Protein AF-A0A8H8A4B3-F1 (afdb_monomer_lite)

Sequence (207 aa):
MPDWKEGKRLGVASAYFEEIFDTYIKMKKINNIKNISSQLTIPIFKGNNQNPFAREPYSPGPRVFIGVGVGIAPFRAFVQNRLQNLSCFEEVWVIQGCRNIELDEIYQGEWGLFNTSKNRIVVESRSGKREYVQDEVKRKGKLIWEVINNKNGRIYVCGIGTSLIKSFDDCLIEIAMKWGGYSYKDAVKKWKEFENPLIFKYIKEVW

pLDDT: mean 87.05, std 10.18, range [53.53, 98.12]

Foldseek 3Di:
DDDPVPDDDDDPVVVVVVVLVVVLVVCVVVDVPPCSVVVDDDDDDDPPCPALLSPDPDFDAAEEEEAEQCQCVVVLVVLVVQVVDVVCLQRAAYEYEDADCVPGPPPPPVCPPQPDPNHYDYAHCHDDPRDDSLVVCLVCLLVVVVQLPPQRRAYEYTEEDPVVVVSNLVSQLVSCCVNVVDDSVVSNVVVVVCPPSVNVHYHYDYD

Structure (mmCIF, N/CA/C/O backbone):
data_AF-A0A8H8A4B3-F1
#
_entry.id   AF-A0A8H8A4B3-F1
#
loop_
_atom_site.group_PDB
_atom_site.id
_atom_site.type_symbol
_atom_site.label_atom_id
_atom_site.label_alt_id
_atom_site.label_comp_id
_atom_site.label_asym_id
_atom_site.label_entity_id
_atom_site.label_seq_id
_atom_site.pdbx_PDB_ins_code
_atom_site.Cartn_x
_atom_site.Cartn_y
_atom_site.Cartn_z
_atom_site.occupancy
_atom_site.B_iso_or_equiv
_atom_site.auth_seq_id
_atom_site.auth_comp_id
_atom_site.auth_asym_id
_atom_site.auth_atom_id
_atom_site.pdbx_PDB_model_num
ATOM 1 N N . MET A 1 1 ? -1.005 -0.369 -37.881 1.00 54.25 1 MET A N 1
ATOM 2 C CA . MET A 1 1 ? -1.726 -0.836 -36.674 1.00 54.25 1 MET A CA 1
ATOM 3 C C . MET A 1 1 ? -2.840 -1.760 -37.139 1.00 54.25 1 MET A C 1
ATOM 5 O O . MET A 1 1 ? -3.470 -1.399 -38.126 1.00 54.25 1 MET A O 1
ATOM 9 N N . PRO A 1 2 ? -3.043 -2.938 -36.525 1.00 56.75 2 PRO A N 1
ATOM 10 C CA . PRO A 1 2 ? -4.150 -3.818 -36.897 1.00 56.75 2 PRO A CA 1
ATOM 11 C C . PRO A 1 2 ? -5.505 -3.125 -36.663 1.00 56.75 2 PRO A C 1
ATOM 13 O O . PRO A 1 2 ? -5.597 -2.210 -35.840 1.00 56.75 2 PRO A O 1
ATOM 16 N N . ASP A 1 3 ? -6.522 -3.547 -37.417 1.00 60.28 3 ASP A N 1
ATOM 17 C CA . ASP A 1 3 ? -7.896 -3.028 -37.376 1.00 60.28 3 ASP A CA 1
ATOM 18 C C . ASP A 1 3 ? -8.461 -3.036 -35.940 1.00 60.28 3 ASP A C 1
ATOM 20 O O . ASP A 1 3 ? -8.264 -3.987 -35.182 1.00 60.28 3 ASP A O 1
ATOM 24 N N . TRP A 1 4 ? -9.183 -1.974 -35.568 1.00 66.69 4 TRP A N 1
ATOM 25 C CA . TRP A 1 4 ? -9.872 -1.849 -34.281 1.00 66.69 4 TRP A CA 1
ATOM 26 C C . TRP A 1 4 ? -10.987 -2.884 -34.094 1.00 66.69 4 TRP A C 1
ATOM 28 O O . TRP A 1 4 ? -11.427 -3.085 -32.963 1.00 66.69 4 TRP A O 1
ATOM 38 N N . LYS A 1 5 ? -11.446 -3.518 -35.179 1.00 67.12 5 LYS A N 1
ATOM 39 C CA . LYS A 1 5 ? -12.495 -4.542 -35.146 1.00 67.12 5 LYS A CA 1
ATOM 40 C C . LYS A 1 5 ? -11.991 -5.944 -34.807 1.00 67.12 5 LYS A C 1
ATOM 42 O O . LYS A 1 5 ? -12.740 -6.707 -34.209 1.00 67.12 5 LYS A O 1
ATOM 47 N N . GLU A 1 6 ? -10.747 -6.282 -35.150 1.00 73.94 6 GLU A N 1
ATOM 48 C CA . GLU A 1 6 ? -10.250 -7.671 -35.067 1.00 73.94 6 GLU A CA 1
ATOM 49 C C . GLU A 1 6 ? -8.858 -7.804 -34.417 1.00 73.94 6 GLU A C 1
ATOM 51 O O . GLU A 1 6 ? -8.369 -8.910 -34.192 1.00 73.94 6 GLU A O 1
ATOM 56 N N . GLY A 1 7 ? -8.203 -6.688 -34.077 1.00 69.69 7 GLY A N 1
ATOM 57 C CA . GLY A 1 7 ? -6.855 -6.664 -33.511 1.00 69.69 7 GLY A CA 1
ATOM 58 C C . GLY A 1 7 ? -6.784 -6.434 -31.998 1.00 69.69 7 GLY A C 1
ATOM 59 O O . GLY A 1 7 ? -7.669 -5.853 -31.372 1.00 69.69 7 GLY A O 1
ATOM 60 N N . LYS A 1 8 ? -5.648 -6.813 -31.395 1.00 77.19 8 LYS A N 1
ATOM 61 C CA . LYS A 1 8 ? -5.267 -6.336 -30.056 1.00 77.19 8 LYS A CA 1
ATOM 62 C C . LYS A 1 8 ? -4.811 -4.879 -30.156 1.00 77.19 8 LYS A C 1
ATOM 64 O O . LYS A 1 8 ? -3.861 -4.578 -30.877 1.00 77.19 8 LYS A O 1
ATOM 6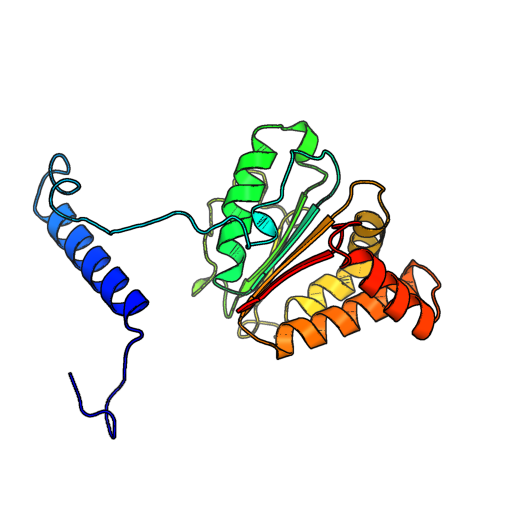9 N N . ARG A 1 9 ? -5.460 -3.982 -29.411 1.00 81.69 9 ARG A N 1
ATOM 70 C CA . ARG A 1 9 ? -5.059 -2.574 -29.302 1.00 81.69 9 ARG A CA 1
ATOM 71 C C . ARG A 1 9 ? -4.235 -2.363 -28.038 1.00 81.69 9 ARG A C 1
ATOM 73 O O . ARG A 1 9 ? -4.699 -2.662 -26.943 1.00 81.69 9 ARG A O 1
ATOM 80 N N . LEU A 1 10 ? -3.025 -1.839 -28.196 1.00 86.62 10 LEU A N 1
ATOM 81 C CA . LEU A 1 10 ? -2.170 -1.486 -27.067 1.00 86.62 10 LEU A CA 1
ATOM 82 C C . LEU A 1 10 ? -2.555 -0.109 -26.506 1.00 86.62 10 LEU A C 1
ATOM 84 O O . LEU A 1 10 ? -3.071 0.748 -27.230 1.00 86.62 10 LEU A O 1
ATOM 88 N N . GLY A 1 11 ? -2.281 0.112 -25.220 1.00 90.38 11 GLY A N 1
ATOM 89 C CA . GLY A 1 11 ? -2.348 1.448 -24.631 1.00 90.38 11 GLY A CA 1
ATOM 90 C C . GLY A 1 11 ? -1.271 2.350 -25.235 1.00 90.38 11 GLY A C 1
ATOM 91 O O . GLY A 1 11 ? -0.138 1.914 -25.410 1.00 90.38 11 GLY A O 1
ATOM 92 N N . VAL A 1 12 ? -1.615 3.604 -25.548 1.00 92.25 12 VAL A N 1
ATOM 93 C CA . VAL A 1 12 ? -0.709 4.533 -26.253 1.00 92.25 12 VAL A CA 1
ATOM 94 C C . VAL A 1 12 ? 0.589 4.745 -25.470 1.00 92.25 12 VAL A C 1
ATOM 96 O O . VAL A 1 12 ? 1.671 4.487 -25.985 1.00 92.25 12 VAL A O 1
ATOM 99 N N . ALA A 1 13 ? 0.482 5.159 -24.205 1.00 93.56 13 ALA A N 1
ATOM 100 C CA . ALA A 1 13 ? 1.651 5.435 -23.373 1.00 93.56 13 ALA A CA 1
ATOM 101 C C . ALA A 1 13 ? 2.409 4.157 -22.983 1.00 93.56 13 ALA A C 1
ATOM 103 O O . ALA A 1 13 ? 3.632 4.129 -23.045 1.00 93.56 13 ALA A O 1
ATOM 104 N N . SER A 1 14 ? 1.701 3.087 -22.609 1.00 92.62 14 SER A N 1
ATOM 105 C CA . SER A 1 14 ? 2.339 1.831 -22.199 1.00 92.62 14 SER A CA 1
ATOM 106 C C . SER A 1 14 ? 3.118 1.179 -23.343 1.00 92.62 14 SER A C 1
ATOM 108 O O . SER A 1 14 ? 4.237 0.738 -23.116 1.00 92.62 14 SER A O 1
ATOM 110 N N . ALA A 1 15 ? 2.569 1.174 -24.564 1.00 92.94 15 ALA A N 1
ATOM 111 C CA . ALA A 1 15 ? 3.265 0.653 -25.740 1.00 92.94 15 ALA A CA 1
ATOM 112 C C . ALA A 1 15 ? 4.490 1.498 -26.096 1.00 92.94 15 ALA A C 1
ATOM 114 O O . ALA A 1 15 ? 5.545 0.952 -26.390 1.00 92.94 15 ALA A O 1
ATOM 115 N N . TYR A 1 16 ? 4.364 2.827 -26.014 1.00 93.69 16 TYR A N 1
ATOM 116 C CA . TYR A 1 16 ? 5.491 3.735 -26.217 1.00 93.69 16 TYR A CA 1
ATOM 117 C C . TYR A 1 16 ? 6.629 3.465 -25.218 1.00 93.69 16 TYR A C 1
ATOM 119 O O . TYR A 1 16 ? 7.793 3.383 -25.606 1.00 93.69 16 TYR A O 1
ATOM 127 N N . PHE A 1 17 ? 6.309 3.267 -23.934 1.00 94.75 17 PHE A N 1
ATOM 128 C CA . PHE A 1 17 ? 7.315 2.920 -22.926 1.00 94.75 17 PHE A CA 1
ATOM 129 C C . PHE A 1 17 ? 7.940 1.539 -23.148 1.00 94.75 17 PHE A C 1
ATOM 131 O O . PHE A 1 17 ? 9.145 1.390 -22.951 1.00 94.75 17 PHE A O 1
ATOM 138 N N . GLU A 1 18 ? 7.151 0.551 -23.567 1.00 93.62 18 GLU A N 1
ATOM 139 C CA . GLU A 1 18 ? 7.638 -0.788 -23.914 1.00 93.62 18 GLU A CA 1
ATOM 140 C C . GLU A 1 18 ? 8.612 -0.736 -25.104 1.00 93.62 18 GLU A C 1
ATOM 142 O O . GLU A 1 18 ? 9.705 -1.293 -25.033 1.00 93.62 18 GLU A O 1
ATOM 147 N N . GLU A 1 19 ? 8.291 0.035 -26.145 1.00 91.94 19 GLU A N 1
ATOM 148 C CA . GLU A 1 19 ? 9.158 0.228 -27.312 1.00 91.94 19 GLU A CA 1
ATOM 149 C C . GLU A 1 19 ? 10.489 0.913 -26.953 1.00 91.94 19 GLU A C 1
ATOM 151 O O . GLU A 1 19 ? 11.563 0.483 -27.396 1.00 91.94 19 GLU A O 1
ATOM 156 N N . ILE A 1 20 ? 10.448 1.953 -26.111 1.00 91.75 20 ILE A N 1
ATOM 157 C CA . ILE A 1 20 ? 11.665 2.603 -25.602 1.00 91.75 20 ILE A CA 1
ATOM 158 C C . ILE A 1 20 ? 12.507 1.612 -24.795 1.00 91.75 20 ILE A C 1
ATOM 160 O O . ILE A 1 20 ? 13.729 1.563 -24.963 1.00 91.75 20 ILE A O 1
ATOM 164 N N . PHE A 1 21 ? 11.876 0.821 -23.925 1.00 91.69 21 PHE A N 1
ATOM 165 C CA . PHE A 1 21 ? 12.564 -0.178 -23.112 1.00 91.69 21 PHE A CA 1
ATOM 166 C C . PHE A 1 21 ? 13.247 -1.242 -23.979 1.00 91.69 21 PHE A C 1
ATOM 168 O O . PHE A 1 21 ? 14.437 -1.510 -23.800 1.00 91.69 21 PHE A O 1
ATOM 175 N N . ASP A 1 22 ? 12.547 -1.793 -24.968 1.00 91.44 22 ASP A N 1
ATOM 176 C CA . ASP A 1 22 ? 13.109 -2.777 -25.895 1.00 91.44 22 ASP A CA 1
ATOM 177 C C . ASP A 1 22 ? 14.291 -2.212 -26.683 1.00 91.44 22 ASP A C 1
ATOM 179 O O . ASP A 1 22 ? 15.311 -2.885 -26.874 1.00 91.44 22 ASP A O 1
ATOM 183 N N . THR A 1 23 ? 14.178 -0.956 -27.114 1.00 89.44 23 THR A N 1
ATOM 184 C CA . THR A 1 23 ? 15.258 -0.238 -27.796 1.00 89.44 23 THR A CA 1
ATOM 185 C C . THR A 1 23 ? 16.473 -0.096 -26.883 1.00 89.44 23 THR A C 1
ATOM 187 O O . THR A 1 23 ? 17.588 -0.447 -27.280 1.00 89.44 23 THR A O 1
ATOM 190 N N . TYR A 1 24 ? 16.264 0.318 -25.631 1.00 88.31 24 TYR A N 1
ATOM 191 C CA . TYR A 1 24 ? 17.318 0.411 -24.623 1.00 88.31 24 TYR A CA 1
ATOM 192 C C . TYR A 1 24 ? 18.019 -0.938 -24.391 1.00 88.31 24 TYR A C 1
ATOM 194 O O . TYR A 1 24 ? 19.251 -1.008 -24.402 1.00 88.31 24 TYR A O 1
ATOM 202 N N . ILE A 1 25 ? 17.261 -2.028 -24.224 1.00 88.88 25 ILE A N 1
ATOM 203 C CA . ILE A 1 25 ? 17.821 -3.367 -23.992 1.00 88.88 25 ILE A CA 1
ATOM 204 C C . ILE A 1 25 ? 18.644 -3.849 -25.192 1.00 88.88 25 ILE A C 1
ATOM 206 O O . ILE A 1 25 ? 19.734 -4.396 -25.002 1.00 88.88 25 ILE A O 1
ATOM 210 N N . LYS A 1 26 ? 18.170 -3.625 -26.425 1.00 87.88 26 LYS A N 1
ATOM 211 C CA . LYS A 1 26 ? 18.922 -3.950 -27.649 1.00 87.88 26 LYS A CA 1
ATOM 212 C C . LYS A 1 26 ? 20.231 -3.164 -27.718 1.00 87.88 26 LYS A C 1
ATOM 214 O O . LYS A 1 26 ? 21.286 -3.763 -27.915 1.00 87.88 26 LYS A O 1
ATOM 219 N N . MET A 1 27 ? 20.189 -1.853 -27.475 1.00 85.12 27 MET A N 1
ATOM 220 C CA . MET A 1 27 ? 21.382 -1.000 -27.467 1.00 85.12 27 MET A CA 1
ATOM 221 C C . MET A 1 27 ? 22.395 -1.425 -26.400 1.00 85.12 27 MET A C 1
ATOM 223 O O . MET A 1 27 ? 23.589 -1.472 -26.684 1.00 85.12 27 MET A O 1
ATOM 227 N N . LYS A 1 28 ? 21.936 -1.788 -25.195 1.00 84.56 28 LYS A N 1
ATOM 228 C CA . LYS A 1 28 ? 22.802 -2.232 -24.089 1.00 84.56 28 LYS A CA 1
ATOM 229 C C . LYS A 1 28 ? 23.552 -3.530 -24.397 1.00 84.56 28 LYS A C 1
ATOM 231 O O . LYS A 1 28 ? 24.656 -3.718 -23.899 1.00 84.56 28 LYS A O 1
ATOM 236 N N . LYS A 1 29 ? 22.968 -4.421 -25.204 1.00 84.75 29 LYS A N 1
ATOM 237 C CA . LYS A 1 29 ? 23.628 -5.660 -25.652 1.00 84.75 29 LYS A CA 1
ATOM 238 C C . LYS A 1 29 ? 24.710 -5.407 -26.707 1.00 84.75 29 LYS A C 1
ATOM 240 O O . LYS A 1 29 ? 25.655 -6.180 -26.783 1.00 84.75 29 LYS A O 1
ATOM 245 N N . ILE A 1 30 ? 24.554 -4.358 -27.517 1.00 81.00 30 ILE A N 1
ATOM 246 C CA . ILE A 1 30 ? 25.423 -4.054 -28.667 1.00 81.00 30 ILE A CA 1
ATOM 247 C C . ILE A 1 30 ? 26.564 -3.102 -28.277 1.00 81.00 30 ILE A C 1
ATOM 249 O O . ILE A 1 30 ? 27.703 -3.307 -28.682 1.00 81.00 30 ILE A O 1
ATOM 253 N N . ASN A 1 31 ? 26.273 -2.064 -27.486 1.00 66.62 31 ASN A N 1
ATOM 254 C CA . ASN A 1 31 ? 27.194 -0.970 -27.187 1.00 66.62 31 ASN A CA 1
ATOM 255 C C . ASN A 1 31 ? 27.590 -0.953 -25.706 1.00 66.62 31 ASN A C 1
ATOM 257 O O . ASN A 1 31 ? 26.749 -1.092 -24.818 1.00 66.62 31 ASN A O 1
ATOM 261 N N . ASN A 1 32 ? 28.871 -0.692 -25.432 1.00 62.19 32 ASN A N 1
ATOM 262 C CA . ASN A 1 32 ? 29.431 -0.575 -24.085 1.00 62.19 32 ASN A CA 1
ATOM 263 C C . ASN A 1 32 ? 28.950 0.733 -23.393 1.00 62.19 32 ASN A C 1
ATOM 265 O O . ASN A 1 32 ? 29.680 1.714 -23.312 1.00 62.19 32 ASN A O 1
ATOM 269 N N . ILE A 1 33 ? 27.677 0.744 -22.972 1.00 62.16 33 ILE A N 1
ATOM 270 C CA . ILE A 1 33 ? 26.903 1.553 -21.996 1.00 62.16 33 ILE A CA 1
ATOM 271 C C . ILE A 1 33 ? 27.011 3.097 -22.006 1.00 62.16 33 ILE A C 1
ATOM 273 O O . ILE A 1 33 ? 25.997 3.760 -21.788 1.00 62.16 33 ILE A O 1
ATOM 277 N N . LYS A 1 34 ? 28.166 3.715 -22.264 1.00 63.00 34 LYS A N 1
ATOM 278 C CA . LYS A 1 34 ? 28.416 5.131 -21.9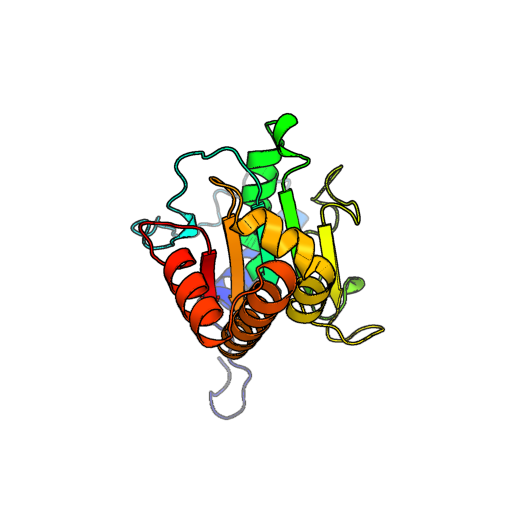22 1.00 63.00 34 LYS A CA 1
ATOM 279 C C . LYS A 1 34 ? 27.615 6.179 -22.713 1.00 63.00 34 LYS A C 1
ATOM 281 O O . LYS A 1 34 ? 27.601 7.323 -22.282 1.00 63.00 34 LYS A O 1
ATOM 286 N N . ASN A 1 35 ? 26.943 5.824 -23.814 1.00 64.06 35 ASN A N 1
ATOM 287 C CA . ASN A 1 35 ? 26.278 6.800 -24.697 1.00 64.06 35 ASN A CA 1
ATOM 288 C C . ASN A 1 35 ? 24.812 6.473 -25.055 1.00 64.06 35 ASN A C 1
ATOM 290 O O . ASN A 1 35 ? 24.261 7.049 -25.983 1.00 64.06 35 ASN A O 1
ATOM 294 N N . ILE A 1 36 ? 24.174 5.530 -24.354 1.00 68.25 36 ILE A N 1
ATOM 295 C CA . ILE A 1 36 ? 22.797 5.100 -24.671 1.00 68.25 36 ILE A CA 1
ATOM 296 C C . ILE A 1 36 ? 21.764 6.115 -24.155 1.00 68.25 36 ILE A C 1
ATOM 298 O O . ILE A 1 36 ? 20.758 6.382 -24.805 1.00 68.25 36 ILE A O 1
ATOM 302 N N . SER A 1 37 ? 22.020 6.721 -22.993 1.00 66.81 37 SER A N 1
ATOM 303 C CA . SER A 1 37 ? 21.103 7.671 -22.350 1.00 66.81 37 SER A CA 1
ATOM 304 C C . SER A 1 37 ? 20.958 8.999 -23.096 1.00 66.81 37 SER A C 1
ATOM 306 O O . SER A 1 37 ? 19.949 9.671 -22.920 1.00 66.81 37 SER A O 1
ATOM 308 N N . SER A 1 38 ? 21.921 9.381 -23.939 1.00 69.50 38 SER A N 1
ATOM 309 C CA . SER A 1 38 ? 21.840 10.590 -24.771 1.00 69.50 38 SER A CA 1
ATOM 310 C C . SER A 1 38 ? 20.984 10.404 -26.031 1.00 69.50 38 SER A C 1
ATOM 312 O O . SER A 1 38 ? 20.668 11.387 -26.695 1.00 69.50 38 SER A O 1
ATOM 314 N N . GLN A 1 39 ? 20.590 9.166 -26.357 1.00 75.50 39 GLN A N 1
ATOM 315 C CA . GLN A 1 39 ? 19.856 8.823 -27.582 1.00 75.50 39 GLN A CA 1
ATOM 316 C C . GLN A 1 39 ? 18.365 8.541 -27.353 1.00 75.50 39 GLN A C 1
ATOM 318 O O . GLN A 1 39 ? 17.601 8.496 -28.313 1.00 75.50 39 GLN A O 1
ATOM 323 N N . LEU A 1 40 ? 17.943 8.354 -26.100 1.00 85.69 40 LEU A N 1
ATOM 324 C CA . LEU A 1 40 ? 16.555 8.071 -25.736 1.00 85.69 40 LEU A CA 1
ATOM 325 C C . LEU A 1 40 ? 16.047 9.158 -24.794 1.00 85.69 40 LEU A C 1
ATOM 327 O O . LEU A 1 40 ? 16.601 9.363 -23.716 1.00 85.69 40 LEU A O 1
ATOM 331 N N . THR A 1 41 ? 14.977 9.843 -25.189 1.00 86.06 41 THR A N 1
ATOM 332 C CA . THR A 1 41 ? 14.369 10.917 -24.402 1.00 86.06 41 THR A CA 1
ATOM 333 C C . THR A 1 41 ? 12.889 10.644 -24.163 1.00 86.06 41 THR A C 1
ATOM 335 O O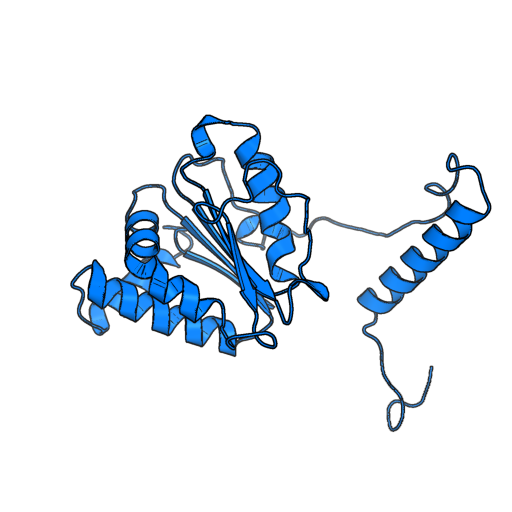 . THR A 1 41 ? 12.153 10.205 -25.045 1.00 86.06 41 THR A O 1
ATOM 338 N N . ILE A 1 42 ? 12.444 10.900 -22.933 1.00 91.19 42 ILE A N 1
ATOM 339 C CA . ILE A 1 42 ? 11.041 10.802 -22.531 1.00 91.19 42 ILE A CA 1
ATOM 340 C C . ILE A 1 42 ? 10.640 12.174 -21.988 1.00 91.19 42 ILE A C 1
ATOM 342 O O . ILE A 1 42 ? 11.181 12.588 -20.959 1.00 91.19 42 ILE A O 1
ATOM 346 N N . PRO A 1 43 ? 9.719 12.897 -22.644 1.00 91.25 43 PRO A N 1
ATOM 347 C CA . PRO A 1 43 ? 9.235 14.162 -22.119 1.00 91.25 43 PRO A CA 1
ATOM 348 C C . PRO A 1 43 ? 8.400 13.901 -20.861 1.00 91.25 43 PRO A C 1
ATOM 350 O O . PRO A 1 43 ? 7.411 13.171 -20.896 1.00 91.25 43 PRO A O 1
ATOM 353 N N . ILE A 1 44 ? 8.802 14.508 -19.746 1.00 92.06 44 ILE A N 1
ATOM 354 C CA . ILE A 1 44 ? 8.091 14.427 -18.470 1.00 92.06 44 ILE A CA 1
ATOM 355 C C . ILE A 1 44 ? 7.855 15.829 -17.916 1.00 92.06 44 ILE A C 1
ATOM 357 O O . ILE A 1 44 ? 8.659 16.737 -18.110 1.00 92.06 44 ILE A O 1
ATOM 361 N N . PHE A 1 45 ? 6.762 15.993 -17.181 1.00 90.81 45 PHE A N 1
ATOM 362 C CA . PHE A 1 45 ? 6.498 17.176 -16.371 1.00 90.81 45 PHE A CA 1
ATOM 363 C C . PHE A 1 45 ? 5.905 16.733 -15.036 1.00 90.81 45 PHE A C 1
ATOM 365 O O . PHE A 1 45 ? 5.246 15.697 -14.938 1.00 90.81 45 PHE A O 1
ATOM 372 N N . LYS A 1 46 ? 6.153 17.508 -13.981 1.00 83.50 46 LYS A N 1
ATOM 373 C CA . LYS A 1 46 ? 5.578 17.239 -12.664 1.00 83.50 46 LYS A CA 1
ATOM 374 C C . LYS A 1 46 ? 4.146 17.777 -12.628 1.00 83.50 46 LYS A C 1
ATOM 376 O O . LYS A 1 46 ? 3.927 18.944 -12.933 1.00 83.50 46 LYS A O 1
ATOM 381 N N . GLY A 1 47 ? 3.181 16.943 -12.239 1.00 78.88 47 GLY A N 1
ATOM 382 C CA . GLY A 1 47 ? 1.804 17.393 -12.009 1.00 78.88 47 GLY A CA 1
ATOM 383 C C . GLY A 1 47 ? 1.697 18.379 -10.835 1.00 78.88 47 GLY A C 1
ATOM 384 O O . GLY A 1 47 ? 2.587 18.451 -9.988 1.00 78.88 47 GLY A O 1
ATOM 385 N N . ASN A 1 48 ? 0.578 19.102 -10.738 1.00 77.62 48 ASN A N 1
ATOM 386 C CA . ASN A 1 48 ? 0.356 20.190 -9.766 1.00 77.62 48 ASN A CA 1
ATOM 387 C C . ASN A 1 48 ? 0.145 19.719 -8.303 1.00 77.62 48 ASN A C 1
ATOM 389 O O . ASN A 1 48 ? -0.643 20.314 -7.573 1.00 77.62 48 ASN A O 1
ATOM 393 N N . ASN A 1 49 ? 0.788 18.626 -7.868 1.00 70.06 49 ASN A N 1
ATOM 394 C CA . ASN A 1 49 ? 0.617 18.000 -6.544 1.00 70.06 49 ASN A CA 1
ATOM 395 C C . ASN A 1 49 ? -0.858 17.734 -6.164 1.00 70.06 49 ASN A C 1
ATOM 397 O O . ASN A 1 49 ? -1.230 17.763 -4.989 1.00 70.06 49 ASN A O 1
ATOM 401 N N . GLN A 1 50 ? -1.715 17.480 -7.159 1.00 73.75 50 GLN A N 1
ATOM 402 C CA . GLN A 1 50 ? -3.103 17.064 -6.927 1.00 73.75 50 GLN A CA 1
ATOM 403 C C . GLN A 1 50 ? -3.176 15.657 -6.326 1.00 73.75 50 GLN A C 1
ATOM 405 O O . GLN A 1 50 ? -4.131 15.353 -5.617 1.00 73.75 50 GLN A O 1
ATOM 410 N N . ASN A 1 51 ? -2.154 14.828 -6.574 1.00 75.81 51 ASN A N 1
ATOM 411 C CA . ASN A 1 51 ? -2.033 13.514 -5.965 1.00 75.81 51 ASN A CA 1
ATOM 412 C C . ASN A 1 51 ? -1.959 13.674 -4.431 1.00 75.81 51 ASN A C 1
ATOM 414 O O . ASN A 1 51 ? -1.053 14.357 -3.940 1.00 75.81 51 ASN A O 1
ATOM 418 N N . PRO A 1 52 ? -2.873 13.054 -3.664 1.00 78.06 52 PRO A N 1
ATOM 419 C CA . PRO A 1 52 ? -2.847 13.148 -2.213 1.00 78.06 52 PRO A CA 1
ATOM 420 C C . PRO A 1 52 ? -1.538 12.607 -1.622 1.00 78.06 52 PRO A C 1
ATOM 422 O O . PRO A 1 52 ? -1.047 13.177 -0.656 1.00 78.06 52 PRO A O 1
ATOM 425 N N . PHE A 1 53 ? -0.894 11.607 -2.227 1.00 81.38 53 PHE A N 1
ATOM 426 C CA . PHE A 1 53 ? 0.413 11.099 -1.795 1.00 81.38 53 PHE A CA 1
ATOM 427 C C . PHE A 1 53 ? 1.536 12.140 -1.924 1.00 81.38 53 PHE A C 1
ATOM 429 O O . PHE A 1 53 ? 2.520 12.067 -1.195 1.00 81.38 53 PHE A O 1
ATOM 436 N N . ALA A 1 54 ? 1.391 13.154 -2.785 1.00 73.88 54 ALA A N 1
ATOM 437 C CA . ALA A 1 54 ? 2.357 14.250 -2.889 1.00 73.88 54 ALA A CA 1
ATOM 438 C C . ALA A 1 54 ? 2.269 15.247 -1.715 1.00 73.88 54 ALA A C 1
ATOM 440 O O . ALA A 1 54 ? 3.153 16.090 -1.555 1.00 73.88 54 ALA A O 1
ATOM 441 N N . ARG A 1 55 ? 1.219 15.162 -0.886 1.00 69.69 55 ARG A N 1
ATOM 442 C CA . ARG A 1 55 ? 1.017 15.991 0.309 1.00 69.69 55 ARG A CA 1
ATOM 443 C C . ARG A 1 55 ? 1.585 15.301 1.552 1.00 69.69 55 ARG A C 1
ATOM 445 O O . ARG A 1 55 ? 0.849 15.043 2.497 1.00 69.69 55 ARG A O 1
ATOM 452 N N . GLU A 1 56 ? 2.882 14.997 1.586 1.00 64.75 56 GLU A N 1
ATOM 453 C CA . GLU A 1 56 ? 3.522 14.560 2.838 1.00 64.75 56 GLU A CA 1
ATOM 454 C C . GLU A 1 56 ? 4.541 15.603 3.337 1.00 64.75 56 GLU A C 1
ATOM 456 O O . GLU A 1 56 ? 5.704 15.578 2.935 1.00 64.75 56 GLU A O 1
ATOM 461 N N . PRO A 1 57 ? 4.144 16.524 4.242 1.00 53.53 57 PRO A N 1
ATOM 462 C CA . PRO A 1 57 ? 5.095 17.115 5.169 1.00 53.53 57 PRO A CA 1
ATOM 463 C C . PRO A 1 57 ? 5.486 15.996 6.140 1.00 53.53 57 PRO A C 1
ATOM 465 O O . PRO A 1 57 ? 4.621 15.393 6.775 1.00 53.53 57 PRO A O 1
ATOM 468 N N . TYR A 1 58 ? 6.767 15.651 6.190 1.00 60.56 58 TYR A N 1
ATOM 469 C CA . TYR A 1 58 ? 7.335 14.594 7.031 1.00 60.56 58 TYR A CA 1
ATOM 470 C C . TYR A 1 58 ? 6.616 14.480 8.394 1.00 60.56 58 TYR A C 1
ATOM 472 O O . TYR A 1 58 ? 6.675 15.395 9.213 1.00 60.56 58 TYR A O 1
ATOM 480 N N . SER A 1 59 ? 5.894 13.380 8.633 1.00 70.00 59 SER A N 1
ATOM 481 C CA . SER A 1 59 ? 5.157 13.163 9.884 1.00 70.00 59 SER A CA 1
ATOM 482 C C . SER A 1 59 ? 5.575 11.827 10.498 1.00 70.00 59 SER A C 1
ATOM 484 O O . SER A 1 59 ? 5.395 10.792 9.841 1.00 70.00 59 SER A O 1
ATOM 486 N N . PRO A 1 60 ? 6.128 11.836 11.729 1.00 76.12 60 PRO A N 1
ATOM 487 C CA . PRO A 1 60 ? 6.493 10.616 12.438 1.00 76.12 60 PRO A CA 1
ATOM 488 C C . PRO A 1 60 ? 5.232 9.852 12.847 1.00 76.12 60 PRO A C 1
ATOM 490 O O . PRO A 1 60 ? 4.224 10.473 13.187 1.00 76.12 60 PRO A O 1
ATOM 493 N N . GLY A 1 61 ? 5.288 8.523 12.827 1.00 88.12 61 GLY A N 1
ATOM 494 C CA . GLY A 1 61 ? 4.218 7.651 13.305 1.00 88.12 61 GLY A CA 1
ATOM 495 C C . GLY A 1 61 ? 3.833 6.542 12.326 1.00 88.12 61 GLY A C 1
ATOM 496 O O . GLY A 1 61 ? 4.299 6.519 11.180 1.00 88.12 61 GLY A O 1
ATOM 497 N N . PRO A 1 62 ? 2.931 5.648 12.760 1.00 92.94 62 PRO A N 1
ATOM 498 C CA . PRO A 1 62 ? 2.713 4.376 12.099 1.00 92.94 62 PRO A CA 1
ATOM 499 C C . PRO A 1 62 ? 2.021 4.472 10.743 1.00 92.94 62 PRO A C 1
ATOM 501 O O . PRO A 1 62 ? 1.205 5.368 10.489 1.00 92.94 62 PRO A O 1
ATOM 504 N N . ARG A 1 63 ? 2.364 3.541 9.851 1.00 92.88 63 ARG A N 1
ATOM 505 C CA . ARG A 1 63 ? 1.951 3.537 8.448 1.00 92.88 63 ARG A CA 1
ATOM 506 C C . ARG A 1 63 ? 1.592 2.154 7.953 1.00 92.88 63 ARG A C 1
ATOM 508 O O . ARG A 1 63 ? 2.418 1.254 8.008 1.00 92.88 63 ARG A O 1
ATOM 515 N N . VAL A 1 64 ? 0.408 2.029 7.362 1.00 95.44 64 VAL A N 1
ATOM 516 C CA . VAL A 1 64 ? 0.050 0.853 6.560 1.00 95.44 64 VAL A CA 1
ATOM 517 C C . VAL A 1 64 ? -0.071 1.270 5.100 1.00 95.44 64 VAL A C 1
ATOM 519 O O . VAL A 1 64 ? -0.834 2.176 4.772 1.00 95.44 64 VAL A O 1
ATOM 522 N N . PHE A 1 65 ? 0.684 0.606 4.236 1.00 95.00 65 PHE A N 1
ATOM 523 C CA . PHE A 1 65 ? 0.674 0.774 2.789 1.00 95.00 65 PHE A CA 1
ATOM 524 C C . PHE A 1 65 ? 0.026 -0.447 2.147 1.00 95.00 65 PHE A C 1
ATOM 526 O O . PHE A 1 65 ? 0.477 -1.570 2.358 1.00 95.00 65 PHE A O 1
ATOM 533 N N . ILE A 1 66 ? -1.033 -0.248 1.372 1.00 95.62 66 ILE A N 1
ATOM 534 C CA . ILE A 1 66 ? -1.812 -1.341 0.793 1.00 95.62 66 ILE A CA 1
ATOM 535 C C . ILE A 1 66 ? -1.861 -1.162 -0.719 1.00 95.62 66 ILE A C 1
ATOM 537 O O . ILE A 1 66 ? -2.582 -0.302 -1.225 1.00 95.62 66 ILE A O 1
ATOM 541 N N . GLY A 1 67 ? -1.051 -1.942 -1.433 1.00 94.94 67 GLY A N 1
ATOM 542 C CA . GLY A 1 67 ? -0.832 -1.811 -2.874 1.00 94.94 67 GLY A CA 1
ATOM 543 C C . GLY A 1 67 ? -1.300 -3.038 -3.645 1.00 94.94 67 GLY A C 1
ATOM 544 O O . GLY A 1 67 ? -0.892 -4.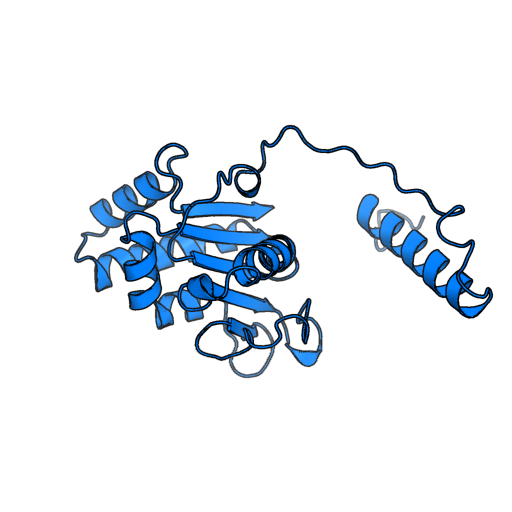152 -3.330 1.00 94.94 67 GLY A O 1
ATOM 545 N N . VAL A 1 68 ? -2.112 -2.863 -4.688 1.00 93.94 68 VAL A N 1
ATOM 546 C CA . VAL A 1 68 ? -2.521 -3.974 -5.571 1.00 93.94 68 VAL A CA 1
ATOM 547 C C . VAL A 1 68 ? -1.886 -3.828 -6.945 1.00 93.94 68 VAL A C 1
ATOM 549 O O . VAL A 1 68 ? -2.058 -2.804 -7.610 1.00 93.94 68 VAL A O 1
ATOM 552 N N . GLY A 1 69 ? -1.169 -4.865 -7.386 1.00 93.62 69 GLY A N 1
ATOM 553 C CA . GLY A 1 69 ? -0.432 -4.862 -8.647 1.00 93.62 69 GLY A CA 1
ATOM 554 C C . GLY A 1 69 ? 0.502 -3.656 -8.732 1.00 93.62 69 GLY A C 1
ATOM 555 O O . GLY A 1 69 ? 1.273 -3.390 -7.811 1.00 93.62 69 GLY A O 1
ATOM 556 N N . VAL A 1 70 ? 0.382 -2.876 -9.810 1.00 93.56 70 VAL A N 1
ATOM 557 C CA . VAL A 1 70 ? 1.167 -1.644 -10.023 1.00 93.56 70 VAL A CA 1
ATOM 558 C C . VAL A 1 70 ? 0.957 -0.573 -8.941 1.00 93.56 70 VAL A C 1
ATOM 560 O O . VAL A 1 70 ? 1.809 0.296 -8.785 1.00 93.56 70 VAL A O 1
ATOM 563 N N . GLY A 1 71 ? -0.108 -0.660 -8.134 1.00 93.38 71 GLY A N 1
ATOM 564 C CA . GLY A 1 71 ? -0.347 0.224 -6.986 1.00 93.38 71 GLY A CA 1
ATOM 565 C C . GLY A 1 71 ? 0.700 0.120 -5.870 1.00 93.38 71 GLY A C 1
ATOM 566 O O . GLY A 1 71 ? 0.732 0.955 -4.974 1.00 93.38 71 GLY A O 1
ATOM 567 N N . ILE A 1 72 ? 1.600 -0.868 -5.909 1.00 94.38 72 ILE A N 1
ATOM 568 C CA . ILE A 1 72 ? 2.742 -0.936 -4.985 1.00 94.38 72 ILE A CA 1
ATOM 569 C C . ILE A 1 72 ? 3.829 0.116 -5.290 1.00 94.38 72 ILE A C 1
ATOM 571 O O . ILE A 1 72 ? 4.639 0.438 -4.419 1.00 94.38 72 ILE A O 1
ATOM 575 N N . ALA A 1 73 ? 3.848 0.673 -6.508 1.00 92.88 73 ALA A N 1
ATOM 576 C CA . ALA A 1 73 ? 4.879 1.595 -6.989 1.00 92.88 73 ALA A CA 1
ATOM 577 C C . ALA A 1 73 ? 5.163 2.802 -6.070 1.00 92.88 73 ALA A C 1
ATOM 579 O O . ALA A 1 73 ? 6.331 2.989 -5.713 1.00 92.88 73 ALA A O 1
ATOM 580 N N . PRO A 1 74 ? 4.171 3.601 -5.622 1.00 91.12 74 PRO A N 1
ATOM 581 C CA . PRO A 1 74 ? 4.446 4.715 -4.709 1.00 91.12 74 PRO A CA 1
ATOM 582 C C . PRO A 1 74 ? 5.011 4.241 -3.361 1.00 91.12 74 PRO A C 1
ATOM 584 O O . PRO A 1 74 ? 5.875 4.894 -2.772 1.00 91.12 74 PRO A O 1
ATOM 587 N N . PHE A 1 75 ? 4.582 3.071 -2.885 1.00 92.06 75 PHE A N 1
ATOM 588 C CA . PHE A 1 75 ? 4.970 2.560 -1.571 1.00 92.06 75 PHE A CA 1
ATOM 589 C C . PHE A 1 75 ? 6.402 2.057 -1.522 1.00 92.06 75 PHE A C 1
ATOM 591 O O . PHE A 1 75 ? 7.045 2.191 -0.483 1.00 92.06 75 PHE A O 1
ATOM 598 N N . ARG A 1 76 ? 6.944 1.580 -2.646 1.00 91.56 76 ARG A N 1
ATOM 599 C CA . ARG A 1 76 ? 8.379 1.304 -2.771 1.00 91.56 76 ARG A CA 1
ATOM 600 C C . ARG A 1 76 ? 9.209 2.524 -2.363 1.00 91.56 76 ARG A C 1
ATOM 602 O O . ARG A 1 76 ? 10.081 2.412 -1.505 1.00 91.56 76 ARG A O 1
ATOM 609 N N . ALA A 1 77 ? 8.911 3.692 -2.936 1.00 88.06 77 ALA A N 1
ATOM 610 C CA . ALA A 1 77 ? 9.634 4.925 -2.630 1.00 88.06 77 ALA A CA 1
ATOM 611 C C . ALA A 1 77 ? 9.393 5.386 -1.184 1.00 88.06 77 ALA A C 1
ATOM 613 O O . ALA A 1 77 ? 10.330 5.792 -0.501 1.00 88.06 77 ALA A O 1
ATOM 614 N N . PHE A 1 78 ? 8.155 5.285 -0.692 1.00 87.00 78 PHE A N 1
ATOM 615 C CA . PHE A 1 78 ? 7.812 5.714 0.668 1.00 87.00 78 PHE A CA 1
ATOM 616 C C . PHE A 1 78 ? 8.514 4.878 1.733 1.00 87.00 78 PHE A C 1
ATOM 618 O O . PHE A 1 78 ? 9.016 5.432 2.712 1.00 87.00 78 PHE A O 1
ATOM 625 N N . VAL A 1 79 ? 8.565 3.560 1.536 1.00 87.62 79 VAL A N 1
ATOM 626 C CA . VAL A 1 79 ? 9.265 2.640 2.431 1.00 87.62 79 VAL A CA 1
ATOM 627 C C . VAL A 1 79 ? 10.762 2.901 2.363 1.00 87.62 79 VAL A C 1
ATOM 629 O O . VAL A 1 79 ? 11.357 3.149 3.403 1.00 87.62 79 VAL A O 1
ATOM 632 N N . GLN A 1 80 ? 11.367 2.961 1.173 1.00 86.81 80 GLN A N 1
ATOM 633 C CA . GLN A 1 80 ? 12.800 3.260 1.037 1.00 86.81 80 GLN A CA 1
ATOM 634 C C . GLN A 1 80 ? 13.184 4.591 1.700 1.00 86.81 80 GLN A C 1
ATOM 636 O O . GLN A 1 80 ? 14.180 4.645 2.416 1.00 86.81 80 GLN A O 1
ATOM 641 N N . ASN A 1 81 ? 12.374 5.640 1.529 1.00 84.12 81 ASN A N 1
ATOM 642 C CA . ASN A 1 81 ? 12.607 6.939 2.158 1.00 84.12 81 ASN A CA 1
ATOM 643 C C . ASN A 1 81 ? 12.479 6.873 3.688 1.00 84.12 81 ASN A C 1
ATOM 645 O O . ASN A 1 81 ? 13.318 7.409 4.403 1.00 84.12 81 ASN A O 1
ATOM 649 N N . ARG A 1 82 ? 11.461 6.178 4.215 1.00 78.62 82 ARG A N 1
ATOM 650 C CA . ARG A 1 82 ? 11.286 6.012 5.668 1.00 78.62 82 ARG A CA 1
ATOM 651 C C . ARG A 1 82 ? 12.382 5.164 6.302 1.00 78.62 82 ARG A C 1
ATOM 653 O O . ARG A 1 82 ? 12.828 5.488 7.396 1.00 78.62 82 ARG A O 1
ATOM 660 N N . LEU A 1 83 ? 12.841 4.124 5.610 1.00 76.62 83 LEU A N 1
ATOM 661 C CA . LEU A 1 83 ? 13.898 3.232 6.082 1.00 76.62 83 LEU A CA 1
ATOM 662 C C . LEU A 1 83 ? 15.281 3.891 6.145 1.00 76.62 83 LEU A C 1
ATOM 664 O O . LEU A 1 83 ? 16.169 3.340 6.791 1.00 76.62 83 LEU A O 1
ATOM 668 N N . GLN A 1 84 ? 15.464 5.085 5.567 1.00 78.81 84 GLN A N 1
ATOM 669 C CA . GLN A 1 84 ? 16.653 5.904 5.839 1.00 78.81 84 GLN A CA 1
ATOM 670 C C . GLN A 1 84 ? 16.759 6.283 7.325 1.00 78.81 84 GLN A C 1
ATOM 672 O O . GLN A 1 84 ? 17.854 6.552 7.813 1.00 78.81 84 GLN A O 1
ATOM 677 N N . ASN A 1 85 ? 15.641 6.268 8.060 1.00 74.75 85 ASN A N 1
ATOM 678 C CA . ASN A 1 85 ? 15.613 6.408 9.506 1.00 74.75 85 ASN A CA 1
ATOM 679 C C . ASN A 1 85 ? 15.231 5.070 10.166 1.00 74.75 85 ASN A C 1
ATOM 681 O O . ASN A 1 85 ? 14.065 4.675 10.178 1.00 74.75 85 ASN A O 1
ATOM 685 N N . LEU A 1 86 ? 16.217 4.390 10.761 1.00 65.44 86 LEU A N 1
ATOM 686 C CA . LEU A 1 86 ? 16.046 3.071 11.391 1.00 65.44 86 LEU A CA 1
ATOM 687 C C . LEU A 1 86 ? 14.967 3.044 12.488 1.00 65.44 86 LEU A C 1
ATOM 689 O O . LEU A 1 86 ? 14.326 2.013 12.677 1.00 65.44 86 LEU A O 1
ATOM 693 N N . SER A 1 87 ? 14.712 4.170 13.167 1.00 69.00 87 SER A N 1
ATOM 694 C CA . SER A 1 87 ? 13.667 4.265 14.202 1.00 69.00 87 SER A CA 1
ATOM 695 C C . SER A 1 87 ? 12.245 4.066 13.661 1.00 69.00 87 SER A C 1
ATOM 697 O O . SER A 1 87 ? 11.346 3.714 14.416 1.00 69.00 87 SER A O 1
ATOM 699 N N . CYS A 1 88 ? 12.034 4.238 12.353 1.00 70.56 88 CYS A N 1
ATOM 700 C CA . CYS A 1 88 ? 10.729 4.068 11.719 1.00 70.56 88 CYS A CA 1
ATOM 701 C C . CYS A 1 88 ? 10.460 2.629 11.249 1.00 70.56 88 CYS A C 1
ATOM 703 O O . CYS A 1 88 ? 9.357 2.344 10.788 1.00 70.56 88 CYS A O 1
ATOM 705 N N . PHE A 1 89 ? 11.440 1.723 11.336 1.00 69.94 89 PHE A N 1
ATOM 706 C CA . PHE A 1 89 ? 11.326 0.363 10.796 1.00 69.94 89 PHE A CA 1
ATOM 707 C C . PHE A 1 89 ? 10.177 -0.442 11.424 1.00 69.94 89 PHE A C 1
ATOM 709 O O . PHE A 1 89 ? 9.522 -1.226 10.740 1.00 69.94 89 PHE A O 1
ATOM 716 N N . GLU A 1 90 ? 9.921 -0.251 12.719 1.00 76.69 90 GLU A N 1
ATOM 717 C CA . GLU A 1 90 ? 8.910 -1.016 13.460 1.00 76.69 90 GLU A CA 1
ATOM 718 C C . GLU A 1 90 ? 7.479 -0.492 13.297 1.00 76.69 90 GLU A C 1
ATOM 720 O O . GLU A 1 90 ? 6.533 -1.140 13.738 1.00 76.69 90 GLU A O 1
ATOM 725 N N . GLU A 1 91 ? 7.317 0.662 12.655 1.00 87.56 91 GLU A N 1
ATOM 726 C CA . GLU A 1 91 ? 6.040 1.362 12.525 1.00 87.56 91 GLU A CA 1
ATOM 727 C C . GLU A 1 91 ? 5.516 1.370 11.081 1.00 87.56 91 GLU A C 1
ATOM 729 O O . GLU A 1 91 ? 4.614 2.139 10.741 1.00 87.56 91 GLU A O 1
ATOM 734 N N . VAL A 1 92 ? 6.088 0.548 10.201 1.00 91.44 92 VAL A N 1
ATOM 735 C CA . VAL A 1 92 ? 5.731 0.510 8.781 1.00 91.44 92 VAL A CA 1
ATOM 736 C C . VAL A 1 92 ? 5.307 -0.895 8.375 1.00 91.44 92 VAL A C 1
ATOM 738 O O . VAL A 1 92 ? 6.030 -1.866 8.582 1.00 91.44 92 VAL A O 1
ATOM 741 N N . TRP A 1 93 ? 4.144 -0.977 7.731 1.00 95.12 93 TRP A N 1
ATOM 742 C CA . TRP A 1 93 ? 3.569 -2.211 7.208 1.00 95.12 93 TRP A CA 1
ATOM 743 C C . TRP A 1 93 ? 3.196 -2.073 5.736 1.00 95.12 93 TRP A C 1
ATOM 745 O O . TRP A 1 93 ? 2.681 -1.039 5.314 1.00 95.12 93 TRP A O 1
ATOM 755 N N . VAL A 1 94 ? 3.416 -3.133 4.963 1.00 95.69 94 VAL A N 1
ATOM 756 C CA . VAL A 1 94 ? 3.067 -3.237 3.545 1.00 95.69 94 VAL A CA 1
ATOM 757 C C . VAL A 1 94 ? 2.220 -4.485 3.317 1.00 95.69 94 VAL A C 1
ATOM 759 O O . VAL A 1 94 ? 2.624 -5.592 3.667 1.00 95.69 94 VAL A O 1
ATOM 762 N N . ILE A 1 95 ? 1.066 -4.309 2.683 1.00 96.06 95 ILE A N 1
ATOM 763 C CA . ILE A 1 95 ? 0.202 -5.384 2.196 1.00 96.06 95 ILE A CA 1
ATOM 764 C C . ILE A 1 95 ? 0.153 -5.261 0.673 1.00 96.06 95 ILE A C 1
ATOM 766 O O . ILE A 1 95 ? -0.382 -4.287 0.143 1.00 96.06 95 ILE A O 1
ATOM 770 N N . GLN A 1 96 ? 0.731 -6.227 -0.035 1.00 95.75 96 GLN A N 1
ATOM 771 C CA . GLN A 1 96 ? 0.793 -6.247 -1.495 1.00 95.75 96 GLN A CA 1
ATOM 772 C C . GLN A 1 96 ? -0.119 -7.336 -2.056 1.00 95.75 96 GLN A C 1
ATOM 774 O O . GLN A 1 96 ? -0.046 -8.478 -1.625 1.00 95.75 96 GLN A O 1
ATOM 779 N N . GLY A 1 97 ? -0.947 -7.011 -3.044 1.00 94.94 97 GLY A N 1
ATOM 780 C CA . GLY A 1 97 ? -1.720 -8.002 -3.794 1.00 94.94 97 GLY A CA 1
ATOM 781 C C . GLY A 1 97 ? -1.133 -8.260 -5.175 1.00 94.94 97 GLY A C 1
ATOM 782 O O . GLY A 1 97 ? -0.897 -7.307 -5.920 1.00 94.94 97 GLY A O 1
ATOM 783 N N . CYS A 1 98 ? -0.968 -9.527 -5.548 1.00 95.25 98 CYS A N 1
ATOM 784 C CA . CYS A 1 98 ? -0.643 -9.943 -6.913 1.00 95.25 98 CYS A CA 1
ATOM 785 C C . CYS A 1 98 ? -1.495 -11.152 -7.351 1.00 95.25 98 CYS A C 1
ATOM 787 O O . CYS A 1 98 ? -2.426 -11.581 -6.657 1.00 95.25 98 CYS A O 1
ATOM 789 N N . ARG A 1 99 ? -1.267 -11.667 -8.563 1.00 94.88 99 ARG A N 1
ATOM 790 C CA . ARG A 1 99 ? -1.940 -12.886 -9.037 1.00 94.88 99 ARG A CA 1
ATOM 791 C C . ARG A 1 99 ? -1.192 -14.116 -8.553 1.00 94.88 99 ARG A C 1
ATOM 793 O O . ARG A 1 99 ? -1.829 -15.023 -8.024 1.00 94.88 99 ARG A O 1
ATOM 800 N N . ASN A 1 100 ? 0.119 -14.121 -8.748 1.00 95.12 100 ASN A N 1
ATOM 801 C CA . ASN A 1 100 ? 1.019 -15.181 -8.327 1.00 95.12 100 ASN A CA 1
ATOM 802 C C . ASN A 1 100 ? 2.394 -14.556 -8.050 1.00 95.12 100 ASN A C 1
ATOM 804 O O . ASN A 1 100 ? 2.905 -13.796 -8.874 1.00 95.12 100 ASN A O 1
ATOM 808 N N . ILE A 1 101 ? 2.981 -14.871 -6.901 1.00 93.69 101 ILE A N 1
ATOM 809 C CA . ILE A 1 101 ? 4.260 -14.316 -6.449 1.00 93.69 101 ILE A CA 1
ATOM 810 C C . ILE A 1 101 ? 5.392 -14.571 -7.451 1.00 93.69 101 ILE A C 1
ATOM 812 O O . ILE A 1 101 ? 6.187 -13.677 -7.723 1.00 93.69 101 ILE A O 1
ATOM 816 N N . GLU A 1 102 ? 5.430 -15.756 -8.054 1.00 93.62 102 GLU A N 1
ATOM 817 C CA . GLU A 1 102 ? 6.472 -16.164 -9.000 1.00 93.62 102 GLU A CA 1
ATOM 818 C C . GLU A 1 102 ? 6.334 -15.481 -10.368 1.00 93.62 102 GLU A C 1
ATOM 820 O O . GLU A 1 102 ? 7.288 -15.448 -11.142 1.00 93.62 102 GLU A O 1
ATOM 825 N N . LEU A 1 103 ? 5.149 -14.947 -10.686 1.00 94.06 103 LEU A N 1
ATOM 826 C CA . LEU A 1 103 ? 4.851 -14.384 -12.005 1.00 94.06 103 LEU A CA 1
ATOM 827 C C . LEU A 1 103 ? 4.797 -12.859 -12.009 1.00 94.06 103 LEU A C 1
ATOM 829 O O . LEU A 1 103 ? 5.230 -12.236 -12.978 1.00 94.06 103 LEU A O 1
ATOM 833 N N . ASP A 1 104 ? 4.189 -12.250 -10.990 1.00 94.50 104 ASP A N 1
ATOM 834 C CA . ASP A 1 104 ? 3.886 -10.820 -11.005 1.00 94.50 104 ASP A CA 1
ATOM 835 C C . ASP A 1 104 ? 3.994 -10.115 -9.647 1.00 94.50 104 ASP A C 1
ATOM 837 O O . ASP A 1 104 ? 3.386 -9.059 -9.436 1.00 94.50 104 ASP A O 1
ATOM 841 N N . GLU A 1 105 ? 4.821 -10.640 -8.737 1.00 94.75 105 GLU A N 1
ATOM 842 C CA . GLU A 1 105 ? 5.305 -9.856 -7.600 1.00 94.75 105 GLU A CA 1
ATOM 843 C C . GLU A 1 105 ? 6.261 -8.752 -8.081 1.00 94.75 105 GLU A C 1
ATOM 845 O O . GLU A 1 105 ? 7.442 -8.964 -8.352 1.00 94.75 105 GLU A O 1
ATOM 850 N N . ILE A 1 106 ? 5.752 -7.525 -8.153 1.00 94.69 106 ILE A N 1
ATOM 851 C CA . ILE A 1 106 ? 6.570 -6.357 -8.490 1.00 94.69 106 ILE A CA 1
ATOM 852 C C . ILE A 1 106 ? 7.496 -6.018 -7.307 1.00 94.69 106 ILE A C 1
ATOM 854 O O . ILE A 1 106 ? 7.044 -5.963 -6.159 1.00 94.69 106 ILE A O 1
ATOM 858 N N . TYR A 1 107 ? 8.771 -5.746 -7.613 1.00 93.69 107 TYR A N 1
ATOM 859 C CA . TYR A 1 107 ? 9.848 -5.392 -6.671 1.00 93.69 107 TYR A CA 1
ATOM 860 C C . TYR A 1 107 ? 10.246 -6.503 -5.693 1.00 93.69 107 TYR A C 1
ATOM 862 O O . TYR A 1 107 ? 10.725 -6.226 -4.589 1.00 93.69 107 TYR A O 1
ATOM 870 N N . GLN A 1 108 ? 10.065 -7.765 -6.082 1.00 90.44 108 GLN A N 1
ATOM 871 C CA . GLN A 1 108 ? 10.612 -8.886 -5.328 1.00 90.44 108 GLN A CA 1
ATOM 872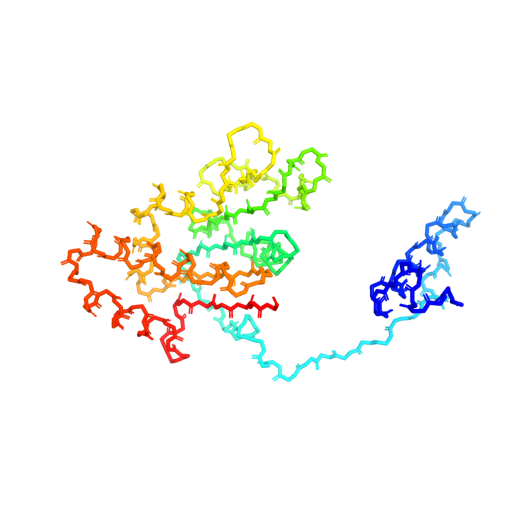 C C . GLN A 1 108 ? 12.128 -8.698 -5.117 1.00 90.44 108 GLN A C 1
ATOM 874 O O . GLN A 1 108 ? 12.861 -8.332 -6.033 1.00 90.44 108 GLN A O 1
ATOM 879 N N . GLY A 1 109 ? 12.595 -8.901 -3.883 1.00 87.19 109 GLY A N 1
ATOM 880 C CA . GLY A 1 109 ? 14.010 -8.754 -3.515 1.00 87.19 109 GLY A CA 1
ATOM 881 C C . GLY A 1 109 ? 14.481 -7.328 -3.190 1.00 87.19 109 GLY A C 1
ATOM 882 O O . GLY A 1 109 ? 15.546 -7.171 -2.601 1.00 87.19 109 GLY A O 1
ATOM 883 N N . GLU A 1 110 ? 13.692 -6.285 -3.464 1.00 89.56 110 GLU A N 1
ATOM 884 C CA . GLU A 1 110 ? 14.109 -4.890 -3.214 1.00 89.56 110 GLU A CA 1
ATOM 885 C C . GLU A 1 110 ? 13.827 -4.383 -1.787 1.00 89.56 110 GLU A C 1
ATOM 887 O O . GLU A 1 110 ? 14.146 -3.243 -1.444 1.00 89.56 110 GLU A O 1
ATOM 892 N N . TRP A 1 111 ? 13.223 -5.218 -0.942 1.00 85.94 111 TRP A N 1
ATOM 893 C CA . TRP A 1 111 ? 12.760 -4.836 0.397 1.00 85.94 111 TRP A CA 1
ATOM 894 C C . TRP A 1 111 ? 13.811 -5.050 1.498 1.00 85.94 111 TRP A C 1
ATOM 896 O O . TRP A 1 111 ? 13.631 -4.570 2.615 1.00 85.94 111 TRP A O 1
ATOM 906 N N . GLY A 1 112 ? 14.920 -5.740 1.208 1.00 83.81 112 GLY A N 1
ATOM 907 C CA . GLY A 1 112 ? 16.014 -5.959 2.163 1.00 83.81 112 GLY A CA 1
ATOM 908 C C . GLY A 1 112 ? 15.533 -6.496 3.518 1.00 83.81 112 GLY A C 1
ATOM 909 O O . GLY A 1 112 ? 14.709 -7.409 3.580 1.00 83.81 112 GLY A O 1
ATOM 910 N N . LEU A 1 113 ? 16.006 -5.886 4.612 1.00 79.81 113 LEU A N 1
ATOM 911 C CA . LEU A 1 113 ? 15.635 -6.262 5.986 1.00 79.81 113 LEU A CA 1
ATOM 912 C C . LEU A 1 113 ? 14.138 -6.081 6.291 1.00 79.81 113 LEU A C 1
ATOM 914 O O . LEU A 1 113 ? 13.629 -6.699 7.219 1.00 79.81 113 LEU A O 1
ATOM 918 N N . PHE A 1 114 ? 13.416 -5.270 5.512 1.00 83.19 114 PHE A N 1
ATOM 919 C CA . PHE A 1 114 ? 11.979 -5.044 5.686 1.00 83.19 114 PHE A CA 1
ATOM 920 C C . PHE A 1 114 ? 11.125 -6.238 5.230 1.00 83.19 114 PHE A C 1
ATOM 922 O O . PHE A 1 114 ? 9.945 -6.315 5.570 1.00 83.19 114 PHE A O 1
ATOM 929 N N . ASN A 1 115 ? 11.706 -7.198 4.502 1.00 81.81 115 ASN A N 1
ATOM 930 C CA . ASN A 1 115 ? 11.002 -8.351 3.942 1.00 81.81 115 ASN A CA 1
ATOM 931 C C . ASN A 1 115 ? 10.691 -9.451 4.977 1.00 81.81 115 ASN A C 1
ATOM 933 O O . ASN A 1 115 ? 11.015 -10.620 4.780 1.00 81.81 115 ASN A O 1
ATOM 937 N N . THR A 1 116 ? 10.080 -9.081 6.099 1.00 84.44 116 THR A N 1
ATOM 938 C CA . THR A 1 116 ? 9.626 -10.018 7.132 1.00 84.44 116 THR A CA 1
ATOM 939 C C . THR A 1 116 ? 8.106 -10.093 7.131 1.00 84.44 116 THR A C 1
ATOM 941 O O . THR A 1 116 ? 7.443 -9.088 6.891 1.00 84.44 116 THR A O 1
ATOM 944 N N . SER A 1 117 ? 7.536 -11.241 7.502 1.00 82.44 117 SER A N 1
ATOM 945 C CA . SER A 1 117 ? 6.077 -11.413 7.634 1.00 82.44 117 SER A CA 1
ATOM 946 C C . SER A 1 117 ? 5.430 -10.497 8.689 1.00 82.44 117 SER A C 1
ATOM 948 O O . SER A 1 117 ? 4.204 -10.350 8.720 1.00 82.44 117 SER A O 1
ATOM 950 N N . LYS A 1 118 ? 6.240 -9.861 9.551 1.00 85.44 118 LYS A N 1
ATOM 951 C CA . LYS A 1 118 ? 5.806 -8.811 10.485 1.00 85.44 118 LYS A CA 1
ATOM 952 C C . LYS A 1 118 ? 5.448 -7.524 9.739 1.00 85.44 118 LYS A C 1
ATOM 954 O O . LYS A 1 118 ? 4.420 -6.933 10.048 1.00 85.44 118 LYS A O 1
ATOM 959 N N . ASN A 1 119 ? 6.276 -7.124 8.775 1.00 88.75 119 ASN A N 1
ATOM 960 C CA . ASN A 1 119 ? 6.246 -5.799 8.155 1.00 88.75 119 ASN A CA 1
ATOM 961 C C . ASN A 1 119 ? 5.738 -5.814 6.711 1.00 88.75 119 ASN A C 1
ATOM 963 O O . ASN A 1 119 ? 5.188 -4.825 6.242 1.00 88.75 119 ASN A O 1
ATOM 967 N N . ARG A 1 120 ? 5.896 -6.924 5.994 1.00 93.44 120 ARG A N 1
ATOM 968 C CA . ARG A 1 120 ? 5.462 -7.071 4.609 1.00 93.44 120 ARG A CA 1
ATOM 969 C C . ARG A 1 120 ? 4.754 -8.398 4.417 1.00 93.44 120 ARG A C 1
ATOM 971 O O . ARG A 1 120 ? 5.249 -9.449 4.814 1.00 93.44 120 ARG A O 1
ATOM 978 N N . ILE A 1 121 ? 3.610 -8.342 3.757 1.00 95.50 121 ILE A N 1
ATOM 979 C CA . ILE A 1 121 ? 2.867 -9.521 3.336 1.00 95.50 121 ILE A CA 1
ATOM 980 C C . ILE A 1 121 ? 2.424 -9.356 1.891 1.00 95.50 121 ILE A C 1
ATOM 982 O O . ILE A 1 121 ? 2.008 -8.273 1.474 1.00 95.50 121 ILE A O 1
ATOM 986 N N . VAL A 1 122 ? 2.552 -10.436 1.129 1.00 95.25 122 VAL A N 1
ATOM 987 C CA . VAL A 1 122 ? 2.095 -10.523 -0.253 1.00 95.25 122 VAL A CA 1
ATOM 988 C C . VAL A 1 122 ? 0.969 -11.551 -0.300 1.00 95.25 122 VAL A C 1
ATOM 990 O O . VAL A 1 122 ? 1.116 -12.640 0.248 1.00 95.25 122 VAL A O 1
ATOM 993 N N . VAL A 1 123 ? -0.159 -11.188 -0.906 1.00 95.25 123 VAL A N 1
ATOM 994 C CA . VAL A 1 123 ? -1.322 -12.064 -1.089 1.00 95.25 123 VAL A CA 1
ATOM 995 C C . VAL A 1 123 ? -1.524 -12.392 -2.561 1.00 95.25 123 VAL A C 1
ATOM 997 O O . VAL A 1 123 ? -1.350 -11.535 -3.434 1.00 95.25 123 VAL A O 1
ATOM 1000 N N . GLU A 1 124 ? -1.929 -13.630 -2.825 1.00 95.31 124 GLU A N 1
ATOM 1001 C CA . GLU A 1 124 ? -2.045 -14.184 -4.170 1.00 95.31 124 GLU A CA 1
ATOM 1002 C C . GLU A 1 124 ? -3.506 -14.470 -4.529 1.00 95.31 124 GLU A C 1
ATOM 1004 O O . GLU A 1 124 ? -4.195 -15.282 -3.912 1.00 95.31 124 GLU A O 1
ATOM 1009 N N . SER A 1 125 ? -3.985 -13.824 -5.590 1.00 94.19 125 SER A N 1
ATOM 1010 C CA . SER A 1 125 ? -5.378 -13.970 -6.033 1.00 94.19 125 SER A CA 1
ATOM 1011 C C . SER A 1 125 ? -5.620 -15.153 -6.978 1.00 94.19 125 SER A C 1
ATOM 1013 O O . SER A 1 125 ? -6.776 -15.452 -7.293 1.00 94.19 125 SER A O 1
ATOM 1015 N N . ARG A 1 126 ? -4.565 -15.811 -7.481 1.00 94.56 126 ARG A N 1
ATOM 1016 C CA . ARG A 1 126 ? -4.653 -16.911 -8.465 1.00 94.56 126 ARG A CA 1
ATOM 1017 C C . ARG A 1 126 ? -3.741 -18.105 -8.168 1.00 94.56 126 ARG A C 1
ATOM 1019 O O . ARG A 1 126 ? -3.676 -19.011 -8.992 1.00 94.56 126 ARG A O 1
ATOM 1026 N N . SER A 1 127 ? -3.055 -18.109 -7.031 1.00 92.19 127 SER A N 1
ATOM 1027 C CA . SER A 1 127 ? -2.176 -19.198 -6.596 1.00 92.19 127 SER A CA 1
ATOM 1028 C C . SER A 1 127 ? -2.570 -19.663 -5.198 1.00 92.19 127 SER A C 1
ATOM 1030 O O . SER A 1 127 ? -3.124 -18.883 -4.424 1.00 92.19 127 SER A O 1
ATOM 1032 N N . GLY A 1 128 ? -2.314 -20.937 -4.890 1.00 87.62 128 GLY A N 1
ATOM 1033 C CA . GLY A 1 128 ? -2.600 -21.532 -3.585 1.00 87.62 128 GLY A CA 1
ATOM 1034 C C . GLY A 1 128 ? -4.032 -21.275 -3.107 1.00 87.62 128 GLY A C 1
ATOM 1035 O O . GLY A 1 128 ? -5.010 -21.604 -3.784 1.00 87.62 128 GLY A O 1
ATOM 1036 N N . LYS A 1 129 ? -4.157 -20.676 -1.919 1.00 88.44 129 LYS A N 1
ATOM 1037 C CA . LYS A 1 129 ? -5.438 -20.195 -1.407 1.00 88.44 129 LYS A CA 1
ATOM 1038 C C . LYS A 1 129 ? -5.732 -18.836 -2.039 1.00 88.44 129 LYS A C 1
ATOM 1040 O O . LYS A 1 129 ? -5.039 -17.869 -1.757 1.00 88.44 129 LYS A O 1
ATOM 1045 N N . ARG A 1 130 ? -6.795 -18.766 -2.846 1.00 93.56 130 ARG A N 1
ATOM 1046 C CA . ARG A 1 130 ? -7.265 -17.518 -3.461 1.00 93.56 130 ARG A CA 1
ATOM 1047 C C . ARG A 1 130 ? -7.608 -16.494 -2.383 1.00 93.56 130 ARG A C 1
ATOM 1049 O O . ARG A 1 130 ? -8.644 -16.616 -1.729 1.00 93.56 130 ARG A O 1
ATOM 1056 N N . GLU A 1 131 ? -6.757 -15.489 -2.243 1.00 92.94 131 GLU A N 1
ATOM 1057 C CA . GLU A 1 131 ? -6.915 -14.412 -1.272 1.00 92.94 131 GLU A CA 1
ATOM 1058 C C . GLU A 1 131 ? -6.719 -13.050 -1.932 1.00 92.94 131 GLU A C 1
ATOM 1060 O O . GLU A 1 131 ? -6.010 -12.882 -2.928 1.00 92.94 131 GLU A O 1
ATOM 1065 N N . TYR A 1 132 ? -7.386 -12.056 -1.365 1.00 92.62 132 TYR A N 1
ATOM 1066 C CA . TYR A 1 132 ? -7.278 -10.670 -1.769 1.00 92.62 132 TYR A CA 1
ATOM 1067 C C . TYR A 1 132 ? -6.773 -9.817 -0.610 1.00 92.62 132 TYR A C 1
ATOM 1069 O O . TYR A 1 132 ? -6.799 -10.204 0.557 1.00 92.62 132 TYR A O 1
ATOM 1077 N N . VAL A 1 133 ? -6.323 -8.607 -0.927 1.00 93.88 133 VAL A N 1
ATOM 1078 C CA . VAL A 1 133 ? -5.750 -7.690 0.067 1.00 93.88 133 VAL A CA 1
ATOM 1079 C C . VAL A 1 133 ? -6.719 -7.365 1.206 1.00 93.88 133 VAL A C 1
ATOM 1081 O O . VAL A 1 133 ? -6.282 -7.271 2.349 1.00 93.88 133 VAL A O 1
ATOM 1084 N N . GLN A 1 134 ? -8.027 -7.270 0.942 1.00 93.50 134 GLN A N 1
ATOM 1085 C CA . GLN A 1 134 ? -9.032 -7.040 1.982 1.00 93.50 134 GLN A CA 1
ATOM 1086 C C . GLN A 1 134 ? -9.137 -8.197 2.988 1.00 93.50 134 GLN A C 1
ATOM 1088 O O . GLN A 1 134 ? -9.454 -7.951 4.152 1.00 93.50 134 GLN A O 1
ATOM 1093 N N . ASP A 1 135 ? -8.823 -9.432 2.580 1.00 94.38 135 ASP A N 1
ATOM 1094 C CA . ASP A 1 135 ? -8.825 -10.596 3.471 1.00 94.38 135 ASP A CA 1
ATOM 1095 C C . ASP A 1 135 ? -7.680 -10.494 4.486 1.00 94.38 135 ASP A C 1
ATOM 1097 O O . ASP A 1 135 ? -7.868 -10.734 5.683 1.00 94.38 135 ASP A O 1
ATOM 1101 N N . GLU A 1 136 ? -6.502 -10.065 4.025 1.00 95.31 136 GLU A N 1
ATOM 1102 C CA . GLU A 1 136 ? -5.346 -9.808 4.888 1.00 95.31 136 GLU A CA 1
ATOM 1103 C C . GLU A 1 136 ? -5.588 -8.619 5.816 1.00 95.31 136 GLU A C 1
ATOM 1105 O O . GLU A 1 136 ? -5.318 -8.695 7.013 1.00 95.31 136 GLU A O 1
ATOM 1110 N N . VAL A 1 137 ? -6.168 -7.538 5.296 1.00 95.94 137 VAL A N 1
ATOM 1111 C CA . VAL A 1 137 ? -6.520 -6.343 6.079 1.00 95.94 137 VAL A CA 1
ATOM 1112 C C . VAL A 1 137 ? -7.487 -6.707 7.203 1.00 95.94 137 VAL A C 1
ATOM 1114 O O . VAL A 1 137 ? -7.269 -6.314 8.350 1.00 95.94 137 VAL A O 1
ATOM 1117 N N . LYS A 1 138 ? -8.494 -7.542 6.917 1.00 95.50 138 LYS A N 1
ATOM 1118 C CA . LYS A 1 138 ? -9.430 -8.065 7.921 1.00 95.50 138 LYS A CA 1
ATOM 1119 C C . LYS A 1 138 ? -8.722 -8.931 8.963 1.00 95.50 138 LYS A C 1
ATOM 1121 O O . LYS A 1 138 ? -8.965 -8.766 10.162 1.00 95.50 138 LYS A O 1
ATOM 1126 N N . ARG A 1 139 ? -7.807 -9.817 8.542 1.00 95.50 139 ARG A N 1
ATOM 1127 C CA . ARG A 1 139 ? -6.981 -10.640 9.450 1.00 95.50 139 ARG A CA 1
ATOM 1128 C C . ARG A 1 139 ? -6.107 -9.786 10.368 1.00 95.50 139 ARG A C 1
ATOM 1130 O O . ARG A 1 139 ? -6.006 -10.073 11.559 1.00 95.50 139 ARG A O 1
ATOM 1137 N N . LYS A 1 140 ? -5.541 -8.703 9.840 1.00 95.81 140 LYS A N 1
ATOM 1138 C CA . LYS A 1 140 ? -4.734 -7.720 10.576 1.00 95.81 140 LYS A CA 1
ATOM 1139 C C . LYS A 1 140 ? -5.577 -6.619 11.226 1.00 95.81 140 LYS A C 1
ATOM 1141 O O . LYS A 1 140 ? -5.016 -5.627 11.679 1.00 95.81 140 LYS A O 1
ATOM 1146 N N . GLY A 1 141 ? -6.897 -6.786 11.337 1.00 96.81 141 GLY A N 1
ATOM 1147 C CA . GLY A 1 141 ? -7.819 -5.723 11.745 1.00 96.81 141 GLY A CA 1
ATOM 1148 C C . GLY A 1 141 ? -7.442 -4.984 13.034 1.00 96.81 141 GLY A C 1
ATOM 1149 O O . GLY A 1 141 ? -7.597 -3.770 13.096 1.00 96.81 141 GLY A O 1
ATOM 1150 N N . LYS A 1 142 ? -6.875 -5.678 14.031 1.00 97.38 142 LYS A N 1
ATOM 1151 C CA . LYS A 1 142 ? -6.381 -5.042 15.264 1.00 97.38 142 LYS A CA 1
ATOM 1152 C C . LYS A 1 142 ? -5.266 -4.029 14.981 1.00 97.38 142 LYS A C 1
ATOM 1154 O O . LYS A 1 142 ? -5.369 -2.888 15.411 1.00 97.38 142 LYS A O 1
ATOM 1159 N N . LEU A 1 143 ? -4.258 -4.425 14.201 1.00 96.25 143 LEU A N 1
ATOM 1160 C CA . LEU A 1 143 ? -3.162 -3.550 13.776 1.00 96.25 143 LEU A CA 1
ATOM 1161 C C . LEU A 1 143 ? -3.696 -2.367 12.962 1.00 96.25 143 LEU A C 1
ATOM 1163 O O . LEU A 1 143 ? -3.346 -1.224 13.229 1.00 96.25 143 LEU A O 1
ATOM 1167 N N . ILE A 1 144 ? -4.572 -2.634 11.989 1.00 97.12 144 ILE A N 1
ATOM 1168 C CA . ILE A 1 144 ? -5.197 -1.591 11.161 1.00 97.12 144 ILE A CA 1
ATOM 1169 C C . ILE A 1 144 ? -5.888 -0.544 12.045 1.00 97.12 144 ILE A C 1
ATOM 1171 O O . ILE A 1 144 ? -5.713 0.661 11.852 1.00 97.12 144 ILE A O 1
ATOM 1175 N N . TRP A 1 145 ? -6.630 -1.009 13.051 1.00 97.56 145 TRP A N 1
ATOM 1176 C CA . TRP A 1 145 ? -7.313 -0.157 14.012 1.00 97.56 145 TRP A CA 1
ATOM 1177 C C . TRP A 1 145 ? -6.348 0.637 14.905 1.00 97.56 145 TRP A C 1
ATOM 1179 O O . TRP A 1 145 ? -6.532 1.840 15.096 1.00 97.56 145 TRP A O 1
ATOM 1189 N N . GLU A 1 146 ? -5.301 0.002 15.427 1.00 96.44 146 GLU A N 1
ATOM 1190 C CA . GLU A 1 146 ? -4.271 0.657 16.243 1.00 96.44 146 GLU A CA 1
ATOM 1191 C C . GLU A 1 146 ? -3.549 1.761 15.459 1.00 96.44 146 GLU A C 1
ATOM 1193 O O . GLU A 1 146 ? -3.392 2.878 15.962 1.00 96.44 146 GLU A O 1
ATOM 1198 N N . VAL A 1 147 ? -3.187 1.495 14.198 1.00 96.19 147 VAL A N 1
ATOM 1199 C CA . VAL A 1 147 ? -2.542 2.491 13.337 1.00 96.19 147 VAL A CA 1
ATOM 1200 C C . VAL A 1 147 ? -3.476 3.664 13.070 1.00 96.19 147 VAL A C 1
ATOM 1202 O O . VAL A 1 147 ? -3.077 4.803 13.293 1.00 96.19 147 VAL A O 1
ATOM 1205 N N . ILE A 1 148 ? -4.718 3.443 12.631 1.00 95.19 148 ILE A N 1
ATOM 1206 C CA . ILE A 1 148 ? -5.590 4.572 12.263 1.00 95.19 148 ILE A CA 1
ATOM 1207 C C . ILE A 1 148 ? -5.987 5.434 13.476 1.00 95.19 148 ILE A C 1
ATOM 1209 O O . ILE A 1 148 ? -6.154 6.653 13.348 1.00 95.19 148 ILE A O 1
ATOM 1213 N N . ASN A 1 149 ? -6.079 4.845 14.675 1.00 94.12 149 ASN A N 1
ATOM 1214 C CA . ASN A 1 149 ? -6.379 5.597 15.897 1.00 94.12 149 ASN A CA 1
ATOM 1215 C C . ASN A 1 149 ? -5.175 6.315 16.493 1.00 94.12 149 ASN A C 1
ATOM 1217 O O . ASN A 1 149 ? -5.365 7.329 17.167 1.00 94.12 149 ASN A O 1
ATOM 1221 N N . ASN A 1 150 ? -3.949 5.869 16.215 1.00 94.00 150 ASN A N 1
ATOM 1222 C CA . ASN A 1 150 ? -2.755 6.605 16.614 1.00 94.00 150 ASN A CA 1
ATOM 1223 C C . ASN A 1 150 ? -2.831 8.053 16.101 1.00 94.00 150 ASN A C 1
ATOM 1225 O O . ASN A 1 150 ? -3.186 8.288 14.946 1.00 94.00 150 ASN A O 1
ATOM 1229 N N . LYS A 1 151 ? -2.485 9.037 16.942 1.00 89.94 151 LYS A N 1
ATOM 1230 C CA . LYS A 1 151 ? -2.551 10.474 16.613 1.00 89.94 151 LYS A CA 1
ATOM 1231 C C . LYS A 1 151 ? -1.941 10.799 15.246 1.00 89.94 151 LYS A C 1
ATOM 1233 O O . LYS A 1 151 ? -2.552 11.541 14.482 1.00 89.94 151 LYS A O 1
ATOM 1238 N N . ASN A 1 152 ? -0.801 10.191 14.923 1.00 89.56 152 ASN A N 1
ATOM 1239 C CA . ASN A 1 152 ? -0.080 10.429 13.677 1.00 89.56 152 ASN A CA 1
ATOM 1240 C C . ASN A 1 152 ? -0.131 9.245 12.706 1.00 89.56 152 ASN A C 1
ATOM 1242 O O . ASN A 1 152 ? 0.572 9.272 11.693 1.00 89.56 152 ASN A O 1
ATOM 1246 N N . GLY A 1 153 ? -0.922 8.213 12.995 1.00 92.94 153 GLY A N 1
ATOM 1247 C CA . GLY A 1 153 ? -0.994 7.033 12.150 1.00 92.94 153 GLY A CA 1
ATOM 1248 C C . GLY A 1 153 ? -1.787 7.274 10.869 1.00 92.94 153 GLY A C 1
ATOM 1249 O O . GLY A 1 153 ? -2.731 8.068 10.852 1.00 92.94 153 GLY A O 1
ATOM 1250 N N . ARG A 1 154 ? -1.359 6.635 9.776 1.00 93.19 154 ARG A N 1
ATOM 1251 C CA . ARG A 1 15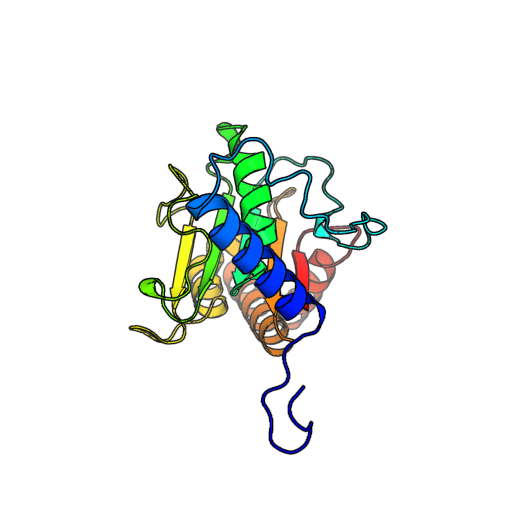4 ? -1.992 6.783 8.457 1.00 93.19 154 ARG A CA 1
ATOM 1252 C C . ARG A 1 154 ? -2.049 5.463 7.703 1.00 93.19 154 ARG A C 1
ATOM 1254 O O . ARG A 1 154 ? -1.151 4.629 7.816 1.00 93.19 154 ARG A O 1
ATOM 1261 N N . ILE A 1 155 ? -3.091 5.317 6.900 1.00 94.50 155 ILE A N 1
ATOM 1262 C CA . ILE A 1 155 ? -3.312 4.188 6.004 1.00 94.50 155 ILE A CA 1
ATOM 1263 C C . ILE A 1 155 ? -3.384 4.721 4.582 1.00 94.50 155 ILE A C 1
ATOM 1265 O O . ILE A 1 155 ? -4.160 5.631 4.293 1.00 94.50 155 ILE A O 1
ATOM 1269 N N . TYR A 1 156 ? -2.595 4.123 3.702 1.00 93.50 156 TYR A N 1
ATOM 1270 C CA . TYR A 1 156 ? -2.551 4.443 2.287 1.00 93.50 156 TYR A CA 1
ATOM 1271 C C . TYR A 1 156 ? -3.010 3.237 1.473 1.00 93.50 156 TYR A C 1
ATOM 1273 O O . TYR A 1 156 ? -2.522 2.126 1.680 1.00 93.50 156 TYR A O 1
ATOM 1281 N N . VAL A 1 157 ? -3.917 3.461 0.527 1.00 93.81 157 VAL A N 1
ATOM 1282 C CA . VAL A 1 157 ? -4.400 2.440 -0.407 1.00 93.81 157 VAL A CA 1
ATOM 1283 C C . VAL A 1 157 ? -4.149 2.909 -1.826 1.00 93.81 157 VAL A C 1
ATOM 1285 O O . VAL A 1 157 ? -4.489 4.038 -2.182 1.00 93.81 157 VAL A O 1
ATOM 1288 N N . CYS A 1 158 ? -3.561 2.033 -2.632 1.00 92.75 158 CYS A N 1
ATOM 1289 C CA . CYS A 1 158 ? -3.225 2.329 -4.009 1.00 92.75 158 CYS A CA 1
ATOM 1290 C C . CYS A 1 158 ? -3.440 1.117 -4.919 1.00 92.75 158 CYS A C 1
ATOM 1292 O O . CYS A 1 158 ? -3.065 -0.009 -4.579 1.00 92.75 158 CYS A O 1
ATOM 1294 N N . GLY A 1 159 ? -4.052 1.321 -6.082 1.00 88.50 159 GLY A N 1
ATOM 1295 C CA . GLY A 1 159 ? -4.335 0.230 -7.012 1.00 88.50 159 GLY A CA 1
ATOM 1296 C C . GLY A 1 159 ? -5.393 0.572 -8.050 1.00 88.50 159 GLY A C 1
ATOM 1297 O O . GLY A 1 159 ? -5.813 1.717 -8.170 1.00 88.50 159 GLY A O 1
ATOM 1298 N N . ILE A 1 160 ? -5.813 -0.452 -8.793 1.00 81.31 160 ILE A N 1
ATOM 1299 C CA . ILE A 1 160 ? -6.783 -0.330 -9.887 1.00 81.31 160 ILE A CA 1
ATOM 1300 C C . ILE A 1 160 ? -8.159 -0.819 -9.435 1.00 81.31 160 ILE A C 1
ATOM 1302 O O . ILE A 1 160 ? -8.276 -1.921 -8.890 1.00 81.31 160 ILE A O 1
ATOM 1306 N N . GLY A 1 161 ? -9.199 -0.053 -9.769 1.00 75.19 161 GLY A N 1
ATOM 1307 C CA . GLY A 1 161 ? -10.579 -0.540 -9.808 1.00 75.19 161 GLY A CA 1
ATOM 1308 C C . GLY A 1 161 ? -11.488 -0.083 -8.663 1.00 75.19 161 GLY A C 1
ATOM 1309 O O . GLY A 1 161 ? -11.165 -0.149 -7.479 1.00 75.19 161 GLY A O 1
ATOM 1310 N N . THR A 1 162 ? -12.710 0.306 -9.023 1.00 68.56 162 THR A N 1
ATOM 1311 C CA . THR A 1 162 ? -13.753 0.778 -8.094 1.00 68.56 162 THR A CA 1
ATOM 1312 C C . THR A 1 162 ? -14.265 -0.312 -7.149 1.00 68.56 162 THR A C 1
ATOM 1314 O O . THR A 1 162 ? -14.612 -0.028 -6.002 1.00 68.56 162 THR A O 1
ATOM 1317 N N . SER A 1 163 ? -14.268 -1.574 -7.590 1.00 76.19 163 SER A N 1
ATOM 1318 C CA . SER A 1 163 ? -14.631 -2.725 -6.754 1.00 76.19 163 SER A CA 1
ATOM 1319 C C . SER A 1 163 ? -13.658 -2.930 -5.595 1.00 76.19 163 SER A C 1
ATOM 1321 O O . SER A 1 163 ? -14.075 -3.358 -4.520 1.00 76.19 163 SER A O 1
ATOM 1323 N N . LEU A 1 164 ? -12.379 -2.593 -5.802 1.00 76.31 164 LEU A N 1
ATOM 1324 C CA . LEU A 1 164 ? -11.358 -2.655 -4.766 1.00 76.31 164 LEU A CA 1
ATOM 1325 C C . LEU A 1 164 ? -11.723 -1.699 -3.629 1.00 76.31 164 LEU A C 1
ATOM 1327 O O . LEU A 1 164 ? -11.850 -2.136 -2.489 1.00 76.31 164 LEU A O 1
ATOM 1331 N N . ILE A 1 165 ? -11.996 -0.431 -3.956 1.00 78.69 165 ILE A N 1
ATOM 1332 C CA . ILE A 1 165 ? -12.351 0.604 -2.973 1.00 78.69 165 ILE A CA 1
ATOM 1333 C C . ILE A 1 165 ? -13.542 0.170 -2.127 1.00 78.69 165 ILE A C 1
ATOM 1335 O O . ILE A 1 165 ? -13.458 0.197 -0.905 1.00 78.69 165 ILE A O 1
ATOM 1339 N N . LYS A 1 166 ? -14.622 -0.292 -2.766 1.00 83.12 166 LYS A N 1
ATOM 1340 C CA . LYS A 1 166 ? -15.822 -0.708 -2.037 1.00 83.12 166 LYS A CA 1
ATOM 1341 C C . LYS A 1 166 ? -15.524 -1.842 -1.050 1.00 83.12 166 LYS A C 1
ATOM 1343 O O . LYS A 1 166 ? -15.917 -1.762 0.106 1.00 83.12 166 LYS A O 1
ATOM 1348 N N . SER A 1 167 ? -14.780 -2.861 -1.488 1.00 84.81 167 SER A N 1
ATOM 1349 C CA . SER A 1 167 ? -14.405 -3.982 -0.615 1.00 84.81 167 SER A CA 1
ATOM 1350 C C . SER A 1 167 ? -13.520 -3.559 0.563 1.00 84.81 167 SER A C 1
ATOM 1352 O O . SER A 1 167 ? -13.612 -4.139 1.645 1.00 84.81 167 SER A O 1
ATOM 1354 N N . PHE A 1 168 ? -12.688 -2.532 0.370 1.00 87.88 168 PHE A N 1
ATOM 1355 C CA . PHE A 1 168 ? -11.882 -1.947 1.433 1.00 87.88 168 PHE A CA 1
ATOM 1356 C C . PHE A 1 168 ? -12.723 -1.168 2.427 1.00 87.88 168 PHE A C 1
ATOM 1358 O O . PHE A 1 168 ? -12.582 -1.398 3.622 1.00 87.88 168 PHE A O 1
ATOM 1365 N N . ASP A 1 169 ? -13.593 -0.283 1.946 1.00 88.62 169 ASP A N 1
ATOM 1366 C CA . ASP A 1 169 ? -14.437 0.539 2.808 1.00 88.62 169 ASP A CA 1
ATOM 1367 C C . ASP A 1 169 ? -15.306 -0.359 3.713 1.00 88.62 169 ASP A C 1
ATOM 1369 O O . ASP A 1 169 ? -15.325 -0.165 4.930 1.00 88.62 169 ASP A O 1
ATOM 1373 N N . ASP A 1 170 ? -15.915 -1.415 3.159 1.00 91.81 170 ASP A N 1
ATOM 1374 C CA . ASP A 1 170 ? -16.692 -2.403 3.923 1.00 91.81 170 ASP A CA 1
ATOM 1375 C C . ASP A 1 170 ? -15.823 -3.125 4.979 1.00 91.81 170 ASP A C 1
ATOM 1377 O O . ASP A 1 170 ? -16.189 -3.211 6.154 1.00 91.81 170 ASP A O 1
ATOM 1381 N N . CYS A 1 171 ? -14.624 -3.582 4.597 1.00 94.44 171 CYS A N 1
ATOM 1382 C CA . CYS A 1 171 ? -13.675 -4.239 5.504 1.00 94.44 171 CYS A CA 1
ATOM 1383 C C . CYS A 1 171 ? -13.231 -3.318 6.656 1.00 94.44 171 CYS A C 1
ATOM 1385 O O . CYS A 1 171 ? -13.159 -3.728 7.818 1.00 94.44 171 CYS A O 1
ATOM 1387 N N . LEU A 1 172 ? -12.965 -2.049 6.356 1.00 93.94 172 LEU A N 1
ATOM 1388 C CA . LEU A 1 172 ? -12.554 -1.050 7.334 1.00 93.94 172 LEU A CA 1
ATOM 1389 C C . LEU A 1 172 ? -13.691 -0.708 8.308 1.00 93.94 172 LEU A C 1
ATOM 1391 O O . LEU A 1 172 ? -13.446 -0.556 9.512 1.00 93.94 172 LEU A O 1
ATOM 1395 N N . ILE A 1 173 ? -14.938 -0.645 7.831 1.00 95.44 173 ILE A N 1
ATOM 1396 C CA . ILE A 1 173 ? -16.125 -0.491 8.684 1.00 95.44 173 ILE A CA 1
ATOM 1397 C C . ILE A 1 173 ? -16.228 -1.660 9.668 1.00 95.44 173 ILE A C 1
ATOM 1399 O O . ILE A 1 173 ? -16.356 -1.428 10.871 1.00 95.44 173 ILE A O 1
ATOM 1403 N N . GLU A 1 174 ? -16.094 -2.902 9.197 1.00 96.56 174 GLU A N 1
ATOM 1404 C CA . GLU A 1 174 ? -16.101 -4.081 10.071 1.00 96.56 174 GLU A CA 1
ATOM 1405 C C . GLU A 1 174 ? -14.985 -4.034 11.125 1.00 96.56 174 GLU A C 1
ATOM 1407 O O . GLU A 1 174 ? -15.205 -4.379 12.289 1.00 96.56 174 GLU A O 1
ATOM 1412 N N . ILE A 1 175 ? -13.788 -3.575 10.745 1.00 97.56 175 ILE A N 1
ATOM 1413 C CA . ILE A 1 175 ? -12.659 -3.395 11.666 1.00 97.56 175 ILE A CA 1
ATOM 1414 C C . ILE A 1 175 ? -12.999 -2.371 12.752 1.00 97.56 175 ILE A C 1
ATOM 1416 O O . ILE A 1 175 ? -12.759 -2.638 13.930 1.00 97.56 175 ILE A O 1
ATOM 1420 N N . ALA A 1 176 ? -13.586 -1.231 12.383 1.00 96.62 176 ALA A N 1
ATOM 1421 C CA . ALA A 1 176 ? -13.989 -0.202 13.339 1.00 96.62 176 ALA A CA 1
ATOM 1422 C C . ALA A 1 176 ? -15.090 -0.691 14.289 1.00 96.62 176 ALA A C 1
ATOM 1424 O O . ALA A 1 176 ? -15.043 -0.402 15.484 1.00 96.62 176 ALA A O 1
ATOM 1425 N N . MET A 1 177 ? -16.044 -1.481 13.794 1.00 97.56 177 MET A N 1
ATOM 1426 C CA . MET A 1 177 ? -17.062 -2.097 14.646 1.00 97.56 177 MET A CA 1
ATOM 1427 C C . MET A 1 177 ? -16.433 -3.087 15.631 1.00 97.56 177 MET A C 1
ATOM 1429 O O . MET A 1 177 ? -16.668 -3.007 16.834 1.00 97.56 177 MET A O 1
ATOM 1433 N N . LYS A 1 178 ? -15.587 -3.996 15.133 1.00 97.69 178 LYS A N 1
ATOM 1434 C CA . LYS A 1 178 ? -15.003 -5.076 15.936 1.00 97.69 178 LYS A CA 1
ATOM 1435 C C . LYS A 1 178 ? -13.989 -4.584 16.970 1.00 97.69 178 LYS A C 1
ATOM 1437 O O . LYS A 1 178 ? -14.004 -5.057 18.100 1.00 97.69 178 LYS A O 1
ATOM 1442 N N . TRP A 1 179 ? -13.087 -3.687 16.579 1.00 97.44 179 TRP A N 1
ATOM 1443 C CA . TRP A 1 179 ? -11.954 -3.265 17.414 1.00 97.44 179 TRP A CA 1
ATOM 1444 C C . TRP A 1 179 ? -12.152 -1.893 18.057 1.00 97.44 179 TRP A C 1
ATOM 1446 O O . TRP A 1 179 ? -11.518 -1.595 19.066 1.00 97.44 179 TRP A O 1
ATOM 1456 N N . GLY A 1 180 ? -13.038 -1.069 17.497 1.00 94.75 180 GLY A N 1
ATOM 1457 C CA . GLY A 1 180 ? -13.391 0.238 18.042 1.00 94.75 180 GLY A CA 1
ATOM 1458 C C . GLY A 1 180 ? -14.688 0.270 18.839 1.00 94.75 180 GLY A C 1
ATOM 1459 O O . GLY A 1 180 ? -14.963 1.286 19.467 1.00 94.75 180 GLY A O 1
ATOM 1460 N N . GLY A 1 181 ? -15.487 -0.802 18.808 1.00 95.94 181 GLY A N 1
ATOM 1461 C CA . GLY A 1 181 ? -16.782 -0.854 19.491 1.00 95.94 181 GLY A CA 1
ATOM 1462 C C . GLY A 1 181 ? -17.833 0.087 18.892 1.00 95.94 181 GLY A C 1
ATOM 1463 O O . GLY A 1 181 ? -18.812 0.416 19.556 1.00 95.94 181 GLY A O 1
ATOM 1464 N N . TYR A 1 182 ? -17.631 0.549 17.656 1.00 97.12 182 TYR A N 1
ATOM 1465 C CA . TYR A 1 182 ? -18.569 1.445 16.985 1.00 97.12 182 TYR A CA 1
ATOM 1466 C C . TYR A 1 182 ? -19.800 0.691 16.476 1.00 97.12 182 TYR A C 1
ATOM 1468 O O . TYR A 1 182 ? -19.713 -0.452 16.024 1.00 97.12 182 TYR A O 1
ATOM 1476 N N . SER A 1 183 ? -20.949 1.370 16.455 1.00 98.12 183 SER A N 1
ATOM 1477 C CA . SER A 1 183 ? -22.074 0.932 15.628 1.00 98.12 183 SER A CA 1
ATOM 1478 C C . SER A 1 183 ? -21.701 1.028 14.142 1.00 98.12 183 SER A C 1
ATOM 1480 O O . SER A 1 183 ? -20.806 1.788 13.772 1.00 98.12 183 SER A O 1
ATOM 1482 N N . TYR A 1 184 ? -22.413 0.322 13.259 1.00 97.00 184 TYR A N 1
ATOM 1483 C CA . TYR A 1 184 ? -22.194 0.446 11.810 1.00 97.00 184 TYR A CA 1
ATOM 1484 C C . TYR A 1 184 ? -22.280 1.908 11.336 1.00 97.00 184 TYR A C 1
ATOM 1486 O O . TYR A 1 184 ? -21.425 2.389 10.595 1.00 97.00 184 TYR A O 1
ATOM 1494 N N . LYS A 1 185 ? -23.289 2.649 11.816 1.00 97.50 185 LYS A N 1
ATOM 1495 C CA . LYS A 1 185 ? -23.502 4.056 11.454 1.00 97.50 185 LYS A CA 1
ATOM 1496 C C . LYS A 1 185 ? -22.334 4.939 11.902 1.00 97.50 185 LYS A C 1
ATOM 1498 O O . LYS A 1 185 ? -21.886 5.791 11.132 1.00 97.50 185 LYS A O 1
ATOM 1503 N N . ASP A 1 186 ? -21.831 4.724 13.115 1.00 97.75 186 ASP A N 1
ATOM 1504 C CA . ASP A 1 186 ? -20.710 5.501 13.643 1.00 97.75 186 ASP A CA 1
ATOM 1505 C C . ASP A 1 186 ? -19.387 5.110 12.984 1.00 97.75 186 ASP A C 1
ATOM 1507 O O . ASP A 1 186 ? -18.579 5.987 12.697 1.00 97.75 186 ASP A O 1
ATOM 1511 N N . ALA A 1 187 ? -19.190 3.832 12.655 1.00 97.12 187 ALA A N 1
ATOM 1512 C CA . ALA A 1 187 ? -18.031 3.355 11.908 1.00 97.12 187 ALA A CA 1
ATOM 1513 C C . ALA A 1 187 ? -17.959 3.997 10.512 1.00 97.12 187 ALA A C 1
ATOM 1515 O O . ALA A 1 187 ? -16.916 4.532 10.134 1.00 97.12 187 ALA A O 1
ATOM 1516 N N . VAL A 1 188 ? -19.080 4.039 9.778 1.00 95.94 188 VAL A N 1
ATOM 1517 C CA . VAL A 1 188 ? -19.178 4.734 8.480 1.00 95.94 188 VAL A CA 1
ATOM 1518 C C . VAL A 1 188 ? -18.833 6.215 8.626 1.00 95.94 188 VAL A C 1
ATOM 1520 O O . VAL A 1 188 ? -18.063 6.761 7.833 1.00 95.94 188 VAL A O 1
ATOM 1523 N N . LYS A 1 189 ? -19.390 6.885 9.642 1.00 96.25 189 LYS A N 1
ATOM 1524 C CA . LYS A 1 189 ? -19.079 8.292 9.914 1.00 96.25 189 LYS A CA 1
ATOM 1525 C C . LYS A 1 189 ? -17.590 8.471 10.219 1.00 96.25 189 LYS A C 1
ATOM 1527 O O . LYS A 1 189 ? -16.968 9.389 9.689 1.00 96.25 189 LYS A O 1
ATOM 1532 N N . LYS A 1 190 ? -17.013 7.579 11.023 1.00 94.50 190 LYS A N 1
ATOM 1533 C CA . LYS A 1 190 ? -15.628 7.676 11.472 1.00 94.50 190 LYS A CA 1
ATOM 1534 C C . LYS A 1 190 ? -14.627 7.532 10.330 1.00 94.50 190 LYS A C 1
ATOM 1536 O O . LYS A 1 190 ? -13.671 8.298 10.261 1.00 94.50 190 LYS A O 1
ATOM 1541 N N . TRP A 1 191 ? -14.867 6.616 9.396 1.00 92.38 191 TRP A N 1
ATOM 1542 C CA . TRP A 1 191 ? -14.006 6.477 8.220 1.00 92.38 191 TRP A CA 1
ATOM 1543 C C . TRP A 1 191 ? -14.082 7.679 7.285 1.00 92.38 191 TRP A C 1
ATOM 1545 O O . TRP A 1 191 ? -13.042 8.147 6.832 1.00 92.38 191 TRP A O 1
ATOM 1555 N N . LYS A 1 192 ? -15.269 8.271 7.101 1.00 92.69 192 LYS A N 1
ATOM 1556 C CA . LYS A 1 192 ? -15.398 9.544 6.371 1.00 92.69 192 LYS A CA 1
ATOM 1557 C C . LYS A 1 192 ? -14.614 10.682 7.030 1.00 92.69 192 LYS A C 1
ATOM 1559 O O . LYS A 1 192 ? -14.059 11.524 6.330 1.00 92.69 192 LYS A O 1
ATOM 1564 N N . GLU A 1 193 ? -14.537 10.715 8.362 1.00 93.81 193 GLU A N 1
ATOM 1565 C CA . GLU A 1 193 ? -13.672 11.670 9.070 1.00 93.81 193 GLU A CA 1
ATOM 1566 C C . GLU A 1 193 ? -12.189 11.412 8.773 1.00 93.81 193 GLU A C 1
ATOM 1568 O O . GLU A 1 193 ? -11.449 12.362 8.535 1.00 93.81 193 GLU A O 1
ATOM 1573 N N . PHE A 1 194 ? -11.744 10.152 8.746 1.00 93.19 194 PHE A N 1
ATOM 1574 C CA . PHE A 1 194 ? -10.351 9.814 8.432 1.00 93.19 194 PHE A CA 1
ATOM 1575 C C . PHE A 1 194 ? -9.955 10.106 6.978 1.00 93.19 194 PHE A C 1
ATOM 1577 O O . PHE A 1 194 ? -8.791 10.442 6.737 1.00 93.19 194 PHE A O 1
ATOM 1584 N N . GLU A 1 195 ? -10.899 10.019 6.038 1.00 90.25 195 GLU A N 1
ATOM 1585 C CA . GLU A 1 195 ? -10.718 10.417 4.631 1.00 90.25 195 GLU A CA 1
ATOM 1586 C C . GLU A 1 195 ? -10.665 11.929 4.427 1.00 90.25 195 GLU A C 1
ATOM 1588 O O . GLU A 1 195 ? -10.178 12.397 3.395 1.00 90.25 195 GLU A O 1
ATOM 1593 N N . ASN A 1 196 ? -11.174 12.711 5.384 1.00 89.31 196 ASN A N 1
ATOM 1594 C CA . ASN A 1 196 ? -11.218 14.157 5.251 1.00 89.31 196 ASN A CA 1
ATOM 1595 C C . ASN A 1 196 ? -9.795 14.698 5.000 1.00 89.31 196 ASN A C 1
ATOM 1597 O O . ASN A 1 196 ? -8.905 14.439 5.816 1.00 89.31 196 ASN A O 1
ATOM 1601 N N . PRO A 1 197 ? -9.563 15.494 3.936 1.00 83.38 197 PRO A N 1
ATOM 1602 C CA . PRO A 1 197 ? -8.241 16.033 3.615 1.00 83.38 197 PRO A CA 1
ATOM 1603 C C . PRO A 1 197 ? -7.581 16.857 4.729 1.00 83.38 197 PRO A C 1
ATOM 1605 O O . PRO A 1 197 ? -6.368 17.036 4.696 1.00 83.38 197 PRO A O 1
ATOM 1608 N N . LEU A 1 198 ? -8.353 17.361 5.698 1.00 84.25 198 LEU A N 1
ATOM 1609 C CA . LEU A 1 198 ? -7.843 18.072 6.875 1.00 84.25 198 LEU A CA 1
ATOM 1610 C C . LEU A 1 198 ? -7.314 17.122 7.960 1.00 84.25 198 LEU A C 1
ATOM 1612 O O . LEU A 1 198 ? -6.387 17.475 8.683 1.00 84.25 198 LEU A O 1
ATOM 1616 N N . ILE A 1 199 ? -7.900 15.928 8.081 1.00 86.81 199 ILE A N 1
ATOM 1617 C CA . ILE A 1 199 ? -7.479 14.888 9.033 1.00 86.81 199 ILE A CA 1
ATOM 1618 C C . ILE A 1 199 ? -6.370 14.030 8.424 1.00 86.81 199 ILE A C 1
ATOM 1620 O O . ILE A 1 199 ? -5.399 13.700 9.102 1.00 86.81 199 ILE A O 1
ATOM 1624 N N . PHE A 1 200 ? -6.506 13.709 7.134 1.00 87.00 200 PHE A N 1
ATOM 1625 C CA . PHE A 1 200 ? -5.482 13.096 6.296 1.00 87.00 200 PHE A CA 1
ATOM 1626 C C . PHE A 1 200 ? -4.892 11.810 6.899 1.00 87.00 200 PHE A C 1
ATOM 1628 O O . PHE A 1 200 ? -3.673 11.654 7.037 1.00 87.00 200 PHE A O 1
ATOM 1635 N N . LYS A 1 201 ? -5.787 10.897 7.303 1.00 91.94 201 LYS A N 1
ATOM 1636 C CA . LYS A 1 201 ? -5.440 9.625 7.952 1.00 91.94 201 LYS A CA 1
ATOM 1637 C C . LYS A 1 201 ? -5.691 8.403 7.087 1.00 91.94 201 LYS A C 1
ATOM 1639 O O . LYS A 1 201 ? -4.900 7.466 7.145 1.00 91.94 201 LYS A O 1
ATOM 1644 N N . TYR A 1 202 ? -6.753 8.412 6.291 1.00 92.75 202 TYR A N 1
ATOM 1645 C CA . TYR A 1 202 ? -7.029 7.382 5.299 1.00 92.75 202 TYR A CA 1
ATOM 1646 C C . TYR A 1 202 ? -6.929 7.995 3.904 1.00 92.75 202 TYR A C 1
ATOM 1648 O O . TYR A 1 202 ? -7.687 8.899 3.561 1.00 92.75 202 TYR A O 1
ATOM 1656 N N . ILE A 1 203 ? -5.941 7.554 3.128 1.00 91.50 203 ILE A N 1
ATOM 1657 C CA . ILE A 1 203 ? -5.567 8.174 1.860 1.00 91.50 203 ILE A CA 1
ATOM 1658 C C . ILE A 1 203 ? -5.668 7.137 0.746 1.00 91.50 203 ILE A C 1
ATOM 1660 O O . ILE A 1 203 ? -5.047 6.076 0.813 1.00 91.50 203 ILE A O 1
ATOM 1664 N N . LYS A 1 204 ? -6.434 7.462 -0.296 1.00 89.62 204 LYS A N 1
ATOM 1665 C CA . LYS A 1 204 ? -6.654 6.605 -1.462 1.00 89.62 204 LYS A CA 1
ATOM 1666 C C . LYS A 1 204 ? -6.104 7.273 -2.721 1.00 89.62 204 LYS A C 1
ATOM 1668 O O . LYS A 1 204 ? -6.420 8.431 -2.985 1.00 89.62 204 LYS A O 1
ATOM 1673 N N . GLU A 1 205 ? -5.339 6.529 -3.510 1.00 87.62 205 GLU A N 1
ATOM 1674 C CA . GLU A 1 205 ? -5.019 6.868 -4.899 1.00 87.62 205 GLU A CA 1
ATOM 1675 C C . GLU A 1 205 ? -5.410 5.678 -5.776 1.00 87.62 205 GLU A C 1
ATOM 1677 O O . GLU A 1 205 ? -4.723 4.657 -5.799 1.00 87.62 205 GLU A O 1
ATOM 1682 N N . VAL A 1 206 ? -6.558 5.782 -6.443 1.00 83.50 206 VAL A N 1
ATOM 1683 C CA . VAL A 1 206 ? -7.123 4.694 -7.248 1.00 83.50 206 VAL A CA 1
ATOM 1684 C C . VAL A 1 206 ? -7.427 5.207 -8.643 1.00 83.50 206 VAL A C 1
ATOM 1686 O O . VAL A 1 206 ? -7.899 6.335 -8.799 1.00 83.50 206 VAL A O 1
ATOM 1689 N N . TRP A 1 207 ? -7.144 4.367 -9.632 1.00 79.81 207 TRP A N 1
ATOM 1690 C CA . TRP A 1 207 ? -7.303 4.642 -11.056 1.00 79.81 207 TRP A CA 1
ATOM 1691 C C . TRP A 1 207 ? -8.039 3.512 -11.782 1.00 79.81 207 TRP A C 1
ATOM 1693 O O . TRP A 1 207 ? -8.168 2.392 -11.223 1.00 79.81 207 TRP A O 1
#

Radius of gyration: 20.03 Å; chains: 1; bounding box: 53×42×57 Å

Secondary structure (DSSP, 8-state):
---TTTSPPPPHHHHHHHHHHHHHHHHHHHS-STTSTTT---------S-SGGG------S-EEEEEEGGGGHHHHHHHHHHHTSGGGGGGEEEEEEES-HHHH-TTTTTTGGG-STTTEEEEESSSSS---HHHHHHHTHHHHHHHHHSTT-EEEEEES-HHHHHHHHHHHHHHHHHHH---HHHHHHHHHHHHSTTT--EEEEE-